Protein AF-H3GHN2-F1 (afdb_monomer_lite)

Sequence (214 aa):
MPTLGSGAAERALLAGGFLLLSSTVALFCLERKRLRQRAWRQRLTYKKLSKSSDLGASFGLDIGGTLAKIVYFERHEAGNDKRKRPRSASLDVAAGEMTQFLRENESFGLTGVQDVRLRIHSKTLNGMFHFVQFESNKTREAIEFITSNGINQSLRILPCTGGGAHKYGPAFNEIAGIELEKYDEIECTILGLHLLLTTLSDEVYTFEFVAKQD

Radius of gyration: 26.1 Å; chains: 1; bounding box: 85×64×70 Å

Organism: Phytophthora ramorum (NCBI:txid164328)

pLDDT: mean 85.56, std 13.28, range [44.09, 98.5]

InterPro domains:
  IPR004567 Type II pantothenate kinase [PF03630] (59-208)
  IPR004567 Type II pantothenate kinase [PTHR12280] (57-207)
  IPR043129 ATPase, nucleotide binding domain [SSF53067] (59-203)

Secondary structure (DSSP, 8-state):
----SHHHHHHHHHHHHHHHHHHHHHHHHHHHHHHHHHHHHHHHHHS---GGG--GGGEEEEE-SSEEEEEEEEEPP-TT-TTSPPPPHHHHHHHHHHHHHHHH-SEETTTEEE-GGG-EEETTTTEEEEEEEEEGGGHHHHHHHHHHTTGGGS-SEEEEESHHHHHHHHHHHHHH--EEEE--HHHHHHHHHHHHHHH-TTSS----------

Structure (mmCIF, N/CA/C/O backbone):
data_AF-H3GHN2-F1
#
_entry.id   AF-H3GHN2-F1
#
loop_
_atom_site.group_PDB
_atom_site.id
_atom_site.type_symbol
_atom_site.label_atom_id
_atom_site.label_alt_id
_atom_site.label_comp_id
_atom_site.label_asym_id
_atom_site.label_entity_id
_atom_site.label_seq_id
_atom_site.pdbx_PDB_ins_code
_atom_site.Cartn_x
_atom_site.Cartn_y
_atom_site.Cartn_z
_atom_site.occupancy
_atom_site.B_iso_or_equiv
_atom_site.auth_seq_id
_atom_site.auth_comp_id
_atom_site.auth_asym_id
_atom_site.auth_atom_id
_atom_site.pdbx_PDB_model_num
ATOM 1 N N . MET A 1 1 ? -66.946 38.430 -0.474 1.00 44.09 1 MET A N 1
ATOM 2 C CA . MET A 1 1 ? -65.516 38.737 -0.248 1.00 44.09 1 MET A CA 1
ATOM 3 C C . MET A 1 1 ? -64.962 37.674 0.693 1.00 44.09 1 MET A C 1
ATOM 5 O O . MET A 1 1 ? -65.409 37.645 1.833 1.00 44.09 1 MET A O 1
ATOM 9 N N . PRO A 1 2 ? -64.136 36.725 0.219 1.00 45.94 2 PRO A N 1
ATOM 10 C CA . PRO A 1 2 ? -63.698 35.593 1.028 1.00 45.94 2 PRO A CA 1
ATOM 11 C C . PRO A 1 2 ? -62.587 36.007 2.004 1.00 45.94 2 PRO A C 1
ATOM 13 O O . PRO A 1 2 ? -61.719 36.816 1.682 1.00 45.94 2 PRO A O 1
ATOM 16 N N . THR A 1 3 ? -62.630 35.441 3.207 1.00 55.09 3 THR A N 1
ATOM 17 C CA . THR A 1 3 ? -61.690 35.650 4.311 1.00 55.09 3 THR A CA 1
ATOM 18 C C . THR A 1 3 ? -60.372 34.904 4.058 1.00 55.09 3 THR A C 1
ATOM 20 O O . THR A 1 3 ? -60.164 33.777 4.506 1.00 55.09 3 THR A O 1
ATOM 23 N N . LEU A 1 4 ? -59.444 35.538 3.334 1.00 52.78 4 LEU A N 1
ATOM 24 C CA . LEU A 1 4 ? -58.040 35.115 3.277 1.00 52.78 4 LEU A CA 1
ATOM 25 C C . LEU A 1 4 ? -57.358 35.465 4.613 1.00 52.78 4 LEU A C 1
ATOM 27 O O . LEU A 1 4 ? -57.002 36.617 4.831 1.00 52.78 4 LEU A O 1
ATOM 31 N N . GLY A 1 5 ? -57.162 34.508 5.523 1.00 58.84 5 GLY A N 1
ATOM 32 C CA . GLY A 1 5 ? -56.318 34.774 6.699 1.00 58.84 5 GLY A CA 1
ATOM 33 C C . GLY A 1 5 ? -56.174 33.633 7.701 1.00 58.84 5 GLY A C 1
ATOM 34 O O . GLY A 1 5 ? -55.063 33.329 8.123 1.00 58.84 5 GLY A O 1
ATOM 35 N N . SER A 1 6 ? -57.265 32.944 8.044 1.00 59.34 6 SER A N 1
ATOM 36 C CA . SER A 1 6 ? -57.247 31.939 9.125 1.00 59.34 6 SER A CA 1
ATOM 37 C C . SER A 1 6 ? -56.547 30.631 8.718 1.00 59.34 6 SER A C 1
ATOM 39 O O . SER A 1 6 ? -55.663 30.160 9.430 1.00 59.34 6 SER A O 1
ATOM 41 N N . GLY A 1 7 ? -56.845 30.089 7.532 1.00 64.19 7 GLY A N 1
ATOM 42 C CA . GLY A 1 7 ? -56.255 28.820 7.083 1.00 64.19 7 GLY A CA 1
ATOM 43 C C . GLY A 1 7 ? -54.765 28.896 6.721 1.00 64.19 7 GLY A C 1
ATOM 44 O O . GLY A 1 7 ? -54.083 27.876 6.705 1.00 64.19 7 GLY A O 1
ATOM 45 N N . ALA A 1 8 ? -54.236 30.091 6.437 1.00 67.94 8 ALA A N 1
ATOM 46 C CA . ALA A 1 8 ? -52.817 30.279 6.131 1.00 67.94 8 ALA A CA 1
ATOM 47 C C . ALA A 1 8 ? -51.953 30.253 7.402 1.00 67.94 8 ALA A C 1
ATOM 49 O O . ALA A 1 8 ? -50.903 29.612 7.414 1.00 67.94 8 ALA A O 1
ATOM 50 N N . ALA A 1 9 ? -52.420 30.890 8.481 1.00 71.94 9 ALA A N 1
ATOM 51 C CA . ALA A 1 9 ? -51.729 30.911 9.769 1.00 71.94 9 ALA A CA 1
ATOM 52 C C . ALA A 1 9 ? -51.693 29.521 10.427 1.00 71.94 9 ALA A C 1
ATOM 54 O O . ALA A 1 9 ? -50.652 29.100 10.923 1.00 71.94 9 ALA A O 1
ATOM 55 N N . GLU A 1 10 ? -52.797 28.773 10.365 1.00 76.38 10 GLU A N 1
ATOM 56 C CA . GLU A 1 10 ? -52.880 27.412 10.908 1.00 76.38 10 GLU A CA 1
ATOM 57 C C . GLU A 1 10 ? -51.978 26.428 10.142 1.00 76.38 10 GLU A C 1
ATOM 59 O O . GLU A 1 10 ? -51.228 25.659 10.744 1.00 76.38 10 GLU A O 1
ATOM 64 N N . ARG A 1 11 ? -51.951 26.521 8.804 1.00 75.88 11 ARG A N 1
ATOM 65 C CA . ARG A 1 11 ? -51.016 25.752 7.965 1.00 75.88 11 ARG A CA 1
ATOM 66 C C . ARG A 1 11 ? -49.556 26.108 8.241 1.00 75.88 11 ARG A C 1
ATOM 68 O O . ARG A 1 11 ? -48.719 25.210 8.260 1.00 75.88 11 ARG A O 1
ATOM 75 N N . ALA A 1 12 ? -49.250 27.384 8.477 1.00 75.62 12 ALA A N 1
ATOM 76 C CA . ALA A 1 12 ? -47.904 27.823 8.837 1.00 75.62 12 ALA A CA 1
ATOM 77 C C . ALA A 1 12 ? -47.474 27.290 10.215 1.00 75.62 12 ALA A C 1
ATOM 79 O O . ALA A 1 12 ? -46.334 26.853 10.366 1.00 75.62 12 ALA A O 1
ATOM 80 N N . LEU A 1 13 ? -48.386 27.252 11.194 1.00 79.44 13 LEU A N 1
ATOM 81 C CA . LEU A 1 13 ? -48.120 26.692 12.521 1.00 79.44 13 LEU A CA 1
ATOM 82 C C . LEU A 1 13 ? -47.854 25.181 12.459 1.00 79.44 13 LEU A C 1
ATOM 84 O O . LEU A 1 13 ? -46.887 24.696 13.045 1.00 79.44 13 LEU A O 1
ATOM 88 N N . LEU A 1 14 ? -48.680 24.447 11.706 1.00 77.12 14 LEU A N 1
ATOM 89 C CA . LEU A 1 14 ? -48.517 23.007 11.497 1.00 77.12 14 LEU A CA 1
ATOM 90 C C . LEU A 1 14 ? -47.216 22.687 10.751 1.00 77.12 14 LEU A C 1
ATOM 92 O O . LEU A 1 14 ? -46.473 21.796 11.165 1.00 77.12 14 LEU A O 1
ATOM 96 N N . ALA A 1 15 ? -46.897 23.441 9.694 1.00 73.62 15 ALA A N 1
ATOM 97 C CA . ALA A 1 15 ? -45.645 23.287 8.957 1.00 73.62 15 ALA A CA 1
ATOM 98 C C . ALA A 1 15 ? -44.422 23.607 9.834 1.00 73.62 15 ALA A C 1
ATOM 100 O O . ALA A 1 15 ? -43.448 22.853 9.829 1.00 73.62 15 ALA A O 1
ATOM 101 N N . GLY A 1 16 ? -44.483 24.674 10.637 1.00 72.19 16 GLY A N 1
ATOM 102 C CA . GLY A 1 16 ? -43.429 25.039 11.586 1.00 72.19 16 GLY A CA 1
ATOM 103 C C . GLY A 1 16 ? -43.199 23.968 12.655 1.00 72.19 16 GLY A C 1
ATOM 104 O O . GLY A 1 16 ? -42.056 23.588 12.912 1.00 72.19 16 GLY A O 1
ATOM 105 N N . GLY A 1 17 ? -44.276 23.411 13.218 1.00 76.75 17 GLY A N 1
ATOM 106 C CA . GLY A 1 17 ? -44.203 22.292 14.162 1.00 76.75 17 GLY A CA 1
ATOM 107 C C . GLY A 1 17 ? -43.566 21.040 13.551 1.00 76.75 17 GLY A C 1
ATOM 108 O O . GLY A 1 17 ? -42.703 20.415 14.170 1.00 76.75 17 GLY A O 1
ATOM 109 N N . PHE A 1 18 ? -43.920 20.709 12.307 1.00 82.12 18 PHE A N 1
ATOM 110 C CA . PHE A 1 18 ? -43.354 19.562 11.595 1.00 82.12 18 PHE A CA 1
ATOM 111 C C . PHE A 1 18 ? -41.862 19.745 11.283 1.00 82.12 18 PHE A C 1
ATOM 113 O O . PHE A 1 18 ? -41.075 18.813 11.444 1.00 82.12 18 PHE A O 1
ATOM 120 N N . LEU A 1 19 ? -41.442 20.956 10.899 1.00 83.00 19 LEU A N 1
ATOM 121 C CA . LEU A 1 19 ? -40.034 21.280 10.646 1.00 83.00 19 LEU A CA 1
ATOM 122 C C . LEU A 1 19 ? -39.185 21.199 11.921 1.00 83.00 19 LEU A C 1
ATOM 124 O O . LEU A 1 19 ? -38.068 20.683 11.871 1.00 83.00 19 LEU A O 1
ATOM 128 N N . LEU A 1 20 ? -39.706 21.647 13.067 1.00 82.69 20 LEU A N 1
ATOM 129 C CA . LEU A 1 20 ? -39.017 21.547 14.360 1.00 82.69 20 LEU A CA 1
ATOM 130 C C . LEU A 1 20 ? -38.855 20.089 14.813 1.00 82.69 20 LEU A C 1
ATOM 132 O O . LEU A 1 20 ? -37.761 19.682 15.215 1.00 82.69 20 LEU A O 1
ATOM 136 N N . LEU A 1 21 ? -39.910 19.278 14.691 1.00 83.50 21 LEU A N 1
ATOM 137 C CA . LEU A 1 21 ? -39.864 17.840 14.984 1.00 83.50 21 LEU A CA 1
ATOM 138 C C . LEU A 1 21 ? -38.917 17.094 14.032 1.00 83.50 21 LEU A C 1
ATOM 140 O O . LEU A 1 21 ? -38.076 16.314 14.470 1.00 83.50 21 LEU A O 1
ATOM 144 N N . SER A 1 22 ? -38.980 17.380 12.732 1.00 88.69 22 SER A N 1
ATOM 145 C CA . SER A 1 22 ? -38.074 16.784 11.743 1.00 88.69 22 SER A CA 1
ATOM 146 C C . SER A 1 22 ? -36.614 17.157 12.016 1.00 88.69 22 SER A C 1
ATOM 148 O O . SER A 1 22 ? -35.728 16.306 11.944 1.00 88.69 22 SER A O 1
ATOM 150 N N . SER A 1 23 ? -36.350 18.419 12.363 1.00 86.69 23 SER A N 1
ATOM 151 C CA . SER A 1 23 ? -34.994 18.906 12.643 1.00 86.69 23 SER A CA 1
ATOM 152 C C . SER A 1 23 ? -34.416 18.284 13.911 1.00 86.69 23 SER A C 1
ATOM 154 O O . SER A 1 23 ? -33.257 17.879 13.914 1.00 86.69 23 SER A O 1
ATOM 156 N N . THR A 1 24 ? -35.215 18.147 14.972 1.00 89.50 24 THR A N 1
ATOM 157 C CA . THR A 1 24 ? -34.793 17.487 16.220 1.00 89.50 24 THR A CA 1
ATOM 158 C C . THR A 1 24 ? -34.537 15.995 16.022 1.00 89.50 24 THR A C 1
ATOM 160 O O . THR A 1 24 ? -33.516 15.491 16.490 1.00 89.50 24 THR A O 1
ATOM 163 N N . VAL A 1 25 ? -35.381 15.294 15.258 1.00 88.44 25 VAL A N 1
ATOM 164 C CA . VAL A 1 25 ? -35.142 13.890 14.881 1.00 88.44 25 VAL A CA 1
ATOM 165 C C . VAL A 1 25 ? -33.871 13.751 14.039 1.00 88.44 25 VAL A C 1
ATOM 167 O O . VAL A 1 25 ? -33.060 12.863 14.304 1.00 88.44 25 VAL A O 1
ATOM 170 N N . ALA A 1 26 ? -33.641 14.638 13.067 1.00 88.56 26 ALA A N 1
ATOM 171 C CA . ALA A 1 26 ? -32.413 14.646 12.275 1.00 88.56 26 ALA A CA 1
ATOM 172 C C . ALA A 1 26 ? -31.171 14.893 13.148 1.00 88.56 26 ALA A C 1
ATOM 174 O O . ALA A 1 26 ? -30.179 14.171 13.018 1.00 88.56 26 ALA A O 1
ATOM 175 N N . LEU A 1 27 ? -31.237 15.851 14.082 1.00 90.94 27 LEU A N 1
ATOM 176 C CA . LEU A 1 27 ? -30.160 16.132 15.033 1.00 90.94 27 LEU A CA 1
ATOM 177 C C . LEU A 1 27 ? -29.862 14.911 15.910 1.00 90.94 27 LEU A C 1
ATOM 179 O O . LEU A 1 27 ? -28.705 14.515 16.035 1.00 90.94 27 LEU A O 1
ATOM 183 N N . PHE A 1 28 ? -30.901 14.267 16.446 1.00 89.44 28 PHE A N 1
ATOM 184 C CA . PHE A 1 28 ? -30.774 13.064 17.264 1.00 89.44 28 PHE A CA 1
ATOM 185 C C . PHE A 1 28 ? -30.186 11.889 16.472 1.00 89.44 28 PHE A C 1
ATOM 187 O O . PHE A 1 28 ? -29.308 11.180 16.961 1.00 89.44 28 PHE A O 1
ATOM 194 N N . CYS A 1 29 ? -30.602 11.693 15.218 1.00 87.62 29 CYS A N 1
ATOM 195 C CA . CYS A 1 29 ? -30.022 10.687 14.327 1.00 87.62 29 CYS A CA 1
ATOM 196 C C . CYS A 1 29 ? -28.535 10.957 14.045 1.00 87.62 29 CYS A C 1
ATOM 198 O O . CYS A 1 29 ? -27.720 10.029 14.092 1.00 87.62 29 CYS A O 1
ATOM 200 N N . LEU A 1 30 ? -28.163 12.218 13.802 1.00 86.88 30 LEU A N 1
ATOM 201 C CA . LEU A 1 30 ? -26.769 12.630 13.622 1.00 86.88 30 LEU A CA 1
ATOM 202 C C . LEU A 1 30 ? -25.949 12.410 14.896 1.00 86.88 30 LEU A C 1
ATOM 204 O O . LEU A 1 30 ? -24.843 11.871 14.834 1.00 86.88 30 LEU A O 1
ATOM 208 N N . GLU A 1 31 ? -26.489 12.771 16.055 1.00 86.44 31 GLU A N 1
ATOM 209 C CA . GLU A 1 31 ? -25.832 12.597 17.347 1.00 86.44 31 GLU A CA 1
ATOM 210 C C . GLU A 1 31 ? -25.662 11.117 17.698 1.00 86.44 31 GLU A C 1
ATOM 212 O O . GLU A 1 31 ? -24.575 10.685 18.084 1.00 86.44 31 GLU A O 1
ATOM 217 N N . ARG A 1 32 ? -26.676 10.288 17.438 1.00 84.88 32 ARG A N 1
ATOM 218 C CA . ARG A 1 32 ?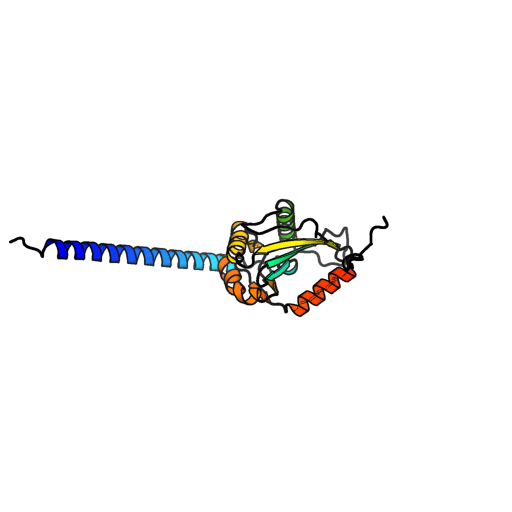 -26.604 8.833 17.610 1.00 84.88 32 ARG A CA 1
ATOM 219 C C . ARG A 1 32 ? -25.583 8.196 16.667 1.00 84.88 32 ARG A C 1
ATOM 221 O O . ARG A 1 32 ? -24.860 7.289 17.084 1.00 84.88 32 ARG A O 1
ATOM 228 N N . LYS A 1 33 ? -25.475 8.675 15.421 1.00 76.38 33 LYS A N 1
ATOM 229 C CA . LYS A 1 33 ? -24.423 8.257 14.477 1.00 76.38 33 LYS A CA 1
ATOM 230 C C . LYS A 1 33 ? -23.035 8.630 15.009 1.00 76.38 33 LYS A C 1
ATOM 232 O O . LYS A 1 33 ? -22.157 7.769 15.031 1.00 76.38 33 LYS A O 1
ATOM 237 N N . ARG A 1 34 ? -22.859 9.852 15.530 1.00 77.25 34 ARG A N 1
ATOM 238 C CA . ARG A 1 34 ? -21.607 10.307 16.167 1.00 77.25 34 ARG A CA 1
ATOM 239 C C . ARG A 1 34 ? -21.251 9.485 17.409 1.00 77.25 34 ARG A C 1
ATOM 241 O O . ARG A 1 34 ? -20.102 9.085 17.559 1.00 77.25 34 ARG A O 1
ATOM 248 N N . LEU A 1 35 ? -22.212 9.191 18.285 1.00 76.56 35 LEU A N 1
ATOM 249 C CA . LEU A 1 35 ? -21.999 8.374 19.485 1.00 76.56 35 LEU A CA 1
ATOM 250 C C . LEU A 1 35 ? -21.621 6.934 19.136 1.00 76.56 35 LEU A C 1
ATOM 252 O O . LEU A 1 35 ? -20.678 6.397 19.711 1.00 76.56 35 LEU A O 1
ATOM 256 N N . ARG A 1 36 ? -22.295 6.319 18.154 1.00 74.19 36 ARG A N 1
ATOM 257 C CA . ARG A 1 36 ? -21.922 4.989 17.648 1.00 74.19 36 ARG A CA 1
ATOM 258 C C . ARG A 1 36 ? -20.515 4.986 17.063 1.00 74.19 36 ARG A C 1
ATOM 260 O O . ARG A 1 36 ? -19.749 4.082 17.376 1.00 74.19 36 ARG A O 1
ATOM 267 N N . GLN A 1 37 ? -20.155 6.008 16.287 1.00 68.31 37 GLN A N 1
ATOM 268 C CA . GLN A 1 37 ? -18.792 6.176 15.781 1.00 68.31 37 GLN A CA 1
ATOM 269 C C . GLN A 1 37 ? -17.777 6.321 16.921 1.00 68.31 37 GLN A C 1
ATOM 271 O O . GLN A 1 37 ? -16.746 5.661 16.887 1.00 68.31 37 GLN A O 1
ATOM 276 N N . ARG A 1 38 ? -18.067 7.110 17.965 1.00 67.75 38 ARG A N 1
ATOM 277 C CA . ARG A 1 38 ? -17.199 7.242 19.150 1.00 67.75 38 ARG A CA 1
ATOM 278 C C . ARG A 1 38 ? -17.036 5.923 19.908 1.00 67.75 38 ARG A C 1
ATOM 280 O O . ARG A 1 38 ? -15.911 5.550 20.215 1.00 67.75 38 ARG A O 1
ATOM 287 N N . ALA A 1 39 ? -18.123 5.200 20.170 1.00 70.62 39 ALA A N 1
ATOM 288 C CA . ALA A 1 39 ? -18.080 3.905 20.853 1.00 70.62 39 ALA A CA 1
ATOM 289 C C . ALA A 1 39 ? -17.344 2.840 20.022 1.00 70.62 39 ALA A C 1
ATOM 291 O O . ALA A 1 39 ? -16.587 2.031 20.555 1.00 70.62 39 ALA A O 1
ATOM 292 N N . TRP A 1 40 ? -17.531 2.854 18.701 1.00 66.94 40 TRP A N 1
ATOM 293 C CA . TRP A 1 40 ? -16.799 1.995 17.777 1.00 66.94 40 TRP A CA 1
ATOM 294 C C . TRP A 1 40 ? -15.303 2.342 17.738 1.00 66.94 40 TRP A C 1
ATOM 296 O O . TRP A 1 40 ? -14.480 1.437 17.870 1.00 66.94 40 TRP A O 1
ATOM 306 N N . ARG A 1 41 ? -14.942 3.635 17.692 1.00 60.94 41 ARG A N 1
ATOM 307 C CA . ARG A 1 41 ? -13.550 4.100 17.836 1.00 60.94 41 ARG A CA 1
ATOM 308 C C . ARG A 1 41 ? -12.951 3.611 19.149 1.00 60.94 41 ARG A C 1
ATOM 310 O O . ARG A 1 41 ? -11.898 2.993 19.127 1.00 60.94 41 ARG A O 1
ATOM 317 N N . GLN A 1 42 ? -13.657 3.776 20.268 1.00 55.88 42 GLN A N 1
ATOM 318 C CA . GLN A 1 42 ? -13.204 3.275 21.567 1.00 55.88 42 GLN A CA 1
ATOM 319 C C . GLN A 1 42 ? -12.971 1.761 21.557 1.00 55.88 42 GLN A C 1
ATOM 321 O O . GLN A 1 42 ? -11.970 1.326 22.109 1.00 55.88 42 GLN A O 1
ATOM 326 N N . ARG A 1 43 ? -13.815 0.958 20.893 1.00 62.53 43 ARG A N 1
ATOM 327 C CA . ARG A 1 43 ? -13.604 -0.497 20.744 1.00 62.53 43 ARG A CA 1
ATOM 328 C C . ARG A 1 43 ? -12.383 -0.839 19.889 1.00 62.53 43 ARG A C 1
ATOM 330 O O . ARG A 1 43 ? -11.646 -1.757 20.243 1.00 62.53 43 ARG A O 1
ATOM 337 N N . LEU A 1 44 ? -12.149 -0.101 18.804 1.00 59.38 44 LEU A N 1
ATOM 338 C CA . LEU A 1 44 ? -10.931 -0.236 18.002 1.00 59.38 44 LEU A CA 1
ATOM 339 C C . LEU A 1 44 ? -9.679 0.125 18.796 1.00 59.38 44 LEU A C 1
ATOM 341 O O . LEU A 1 44 ? -8.677 -0.573 18.671 1.00 59.38 44 LEU A O 1
ATOM 345 N N . THR A 1 45 ? -9.738 1.177 19.615 1.00 51.16 45 THR A N 1
ATOM 346 C CA . THR A 1 45 ? -8.637 1.586 20.495 1.00 51.16 45 THR A CA 1
ATOM 347 C C . THR A 1 45 ? -8.429 0.590 21.645 1.00 51.16 45 THR A C 1
ATOM 349 O O . THR A 1 45 ? -7.291 0.355 22.041 1.00 51.16 45 THR A O 1
ATOM 352 N N . TYR A 1 46 ? -9.501 -0.031 22.163 1.00 45.66 46 TYR A N 1
ATOM 353 C CA . TYR A 1 46 ? -9.435 -0.995 23.273 1.00 45.66 46 TYR A CA 1
ATOM 354 C C . TYR A 1 46 ? -8.896 -2.365 22.857 1.00 45.66 46 TYR A C 1
ATOM 356 O O . TYR A 1 46 ? -8.194 -3.008 23.636 1.00 45.66 46 TYR A O 1
ATOM 364 N N . LYS A 1 47 ? -9.156 -2.810 21.620 1.00 52.69 47 LYS A N 1
ATOM 365 C CA . LYS A 1 47 ? -8.432 -3.938 21.023 1.00 52.69 47 LYS A CA 1
ATOM 366 C C . LYS A 1 47 ? -7.039 -3.467 20.604 1.00 52.69 47 LYS A C 1
ATOM 368 O O . LYS A 1 47 ? -6.762 -3.360 19.412 1.00 52.69 47 LYS A O 1
ATOM 373 N N . LYS A 1 48 ? -6.167 -3.142 21.564 1.00 53.78 48 LYS A N 1
ATOM 374 C CA . LYS A 1 48 ? -4.741 -2.918 21.289 1.00 53.78 48 LYS A CA 1
ATOM 375 C C . LYS A 1 48 ? -4.208 -4.190 20.632 1.00 53.78 48 LYS A C 1
ATOM 377 O O . LYS A 1 48 ? -3.944 -5.176 21.315 1.00 53.78 48 LYS A O 1
ATOM 382 N N . LEU A 1 49 ? -4.108 -4.180 19.303 1.00 64.00 49 LEU A N 1
ATOM 383 C CA . LEU A 1 49 ? -3.360 -5.198 18.587 1.00 64.00 49 LEU A CA 1
ATOM 384 C C . LEU A 1 49 ? -1.946 -5.106 19.157 1.00 64.00 49 LEU A C 1
ATOM 386 O O . LEU A 1 49 ? -1.386 -4.007 19.241 1.00 64.00 49 LEU A O 1
ATOM 390 N N . SER A 1 50 ? -1.413 -6.220 19.654 1.00 66.50 50 SER A N 1
ATOM 391 C CA . SER A 1 50 ? -0.029 -6.221 20.111 1.00 66.50 50 SER A CA 1
ATOM 392 C C . SER A 1 50 ? 0.845 -5.749 18.953 1.00 66.50 50 SER A C 1
ATOM 394 O O . SER A 1 50 ? 0.614 -6.158 17.817 1.00 66.50 50 SER A O 1
ATOM 396 N N . LYS A 1 51 ? 1.881 -4.945 19.224 1.00 64.94 51 LYS A N 1
ATOM 397 C CA . LYS A 1 51 ? 2.887 -4.606 18.200 1.00 64.94 51 LYS A CA 1
ATOM 398 C C . LYS A 1 51 ? 3.471 -5.862 17.540 1.00 64.94 51 LYS A C 1
ATOM 400 O O . LYS A 1 51 ? 3.896 -5.813 16.398 1.00 64.94 51 LYS A O 1
ATOM 405 N N . SER A 1 52 ? 3.465 -6.996 18.246 1.00 67.62 52 SER A N 1
ATOM 406 C CA . SER A 1 52 ? 3.910 -8.291 17.721 1.00 67.62 52 SER A CA 1
ATOM 407 C C . SER A 1 52 ? 2.927 -8.967 16.758 1.00 67.62 52 SER A C 1
ATOM 409 O O . SER A 1 52 ? 3.257 -10.033 16.244 1.00 67.62 52 SER A O 1
ATOM 411 N N . SER A 1 53 ? 1.730 -8.411 16.563 1.00 72.88 53 SER A N 1
ATOM 412 C CA . SER A 1 53 ? 0.636 -8.971 15.755 1.00 72.88 53 SER A CA 1
ATOM 413 C C . SER A 1 53 ? 0.187 -8.040 14.626 1.00 72.88 53 SER A C 1
ATOM 415 O O . SER A 1 53 ? -0.779 -8.357 13.945 1.00 72.88 53 SER A O 1
ATOM 417 N N . ASP A 1 54 ? 0.880 -6.916 14.424 1.00 87.56 54 ASP A N 1
ATOM 418 C CA . ASP A 1 54 ? 0.631 -5.993 13.318 1.00 87.56 54 ASP A CA 1
ATOM 419 C C . ASP A 1 54 ? 1.327 -6.476 12.038 1.00 87.56 54 ASP A C 1
ATOM 421 O O . ASP A 1 54 ? 2.546 -6.665 12.014 1.00 87.56 54 ASP A O 1
ATOM 425 N N . LEU A 1 55 ? 0.553 -6.669 10.970 1.00 90.94 55 LEU A N 1
ATOM 426 C CA . LEU A 1 55 ? 1.063 -7.027 9.647 1.00 90.94 55 LEU A CA 1
ATOM 427 C C . LEU A 1 55 ? 1.629 -5.838 8.876 1.00 90.94 55 LEU A C 1
ATOM 429 O O . LEU A 1 55 ? 2.212 -6.058 7.817 1.00 90.94 55 LEU A O 1
ATOM 433 N N . GLY A 1 56 ? 1.498 -4.614 9.393 1.00 92.31 56 GLY A N 1
ATOM 434 C CA . GLY A 1 56 ? 1.916 -3.373 8.747 1.00 92.31 56 GLY A CA 1
ATOM 435 C C . GLY A 1 56 ? 3.267 -3.424 8.041 1.00 92.31 56 GLY A C 1
ATOM 436 O O . GLY A 1 56 ? 3.380 -3.049 6.880 1.00 92.31 56 GLY A O 1
ATOM 437 N N . ALA A 1 57 ? 4.276 -3.996 8.700 1.00 90.88 57 ALA A N 1
ATOM 438 C CA . ALA A 1 57 ? 5.635 -4.114 8.166 1.00 90.88 57 ALA A CA 1
ATOM 439 C C . ALA A 1 57 ? 5.778 -5.055 6.950 1.00 90.88 57 ALA A C 1
ATOM 441 O O . ALA A 1 57 ? 6.835 -5.097 6.329 1.00 90.88 57 ALA A O 1
ATOM 442 N N . SER A 1 58 ? 4.749 -5.845 6.628 1.00 93.69 58 SER A N 1
ATOM 443 C CA . SER A 1 58 ? 4.703 -6.691 5.424 1.00 93.69 58 SER A CA 1
ATOM 444 C C . SER A 1 58 ? 4.034 -5.986 4.240 1.00 93.69 58 SER A C 1
ATOM 446 O O . SER A 1 58 ? 3.940 -6.578 3.167 1.00 93.69 58 SER A O 1
ATOM 448 N N . PHE A 1 59 ? 3.555 -4.753 4.430 1.00 96.56 59 PHE A N 1
ATOM 449 C CA . PHE A 1 59 ? 2.888 -3.955 3.412 1.00 96.56 59 PHE A CA 1
ATOM 450 C C . PHE A 1 59 ? 3.680 -2.695 3.064 1.00 96.56 59 PHE A C 1
ATOM 452 O O . PHE A 1 59 ? 4.359 -2.110 3.905 1.00 96.56 59 PHE A O 1
ATOM 459 N N . GLY A 1 60 ? 3.515 -2.242 1.825 1.00 97.44 60 GLY A N 1
ATOM 460 C CA . GLY A 1 60 ? 3.837 -0.887 1.396 1.00 97.44 60 GLY A CA 1
ATOM 461 C C . GLY A 1 60 ? 2.688 -0.326 0.568 1.00 97.44 60 GLY A C 1
ATOM 462 O O . GLY A 1 60 ? 2.136 -1.032 -0.274 1.00 97.44 60 GLY A O 1
ATOM 463 N N . LEU A 1 61 ? 2.313 0.924 0.819 1.00 98.31 61 LEU A N 1
ATOM 464 C CA . LEU A 1 61 ? 1.270 1.637 0.088 1.00 98.31 61 LEU A CA 1
ATOM 465 C C . LEU A 1 61 ? 1.868 2.873 -0.593 1.00 98.31 61 LEU A C 1
ATOM 467 O O . LEU A 1 61 ? 2.522 3.681 0.049 1.00 98.31 61 LEU A O 1
ATOM 471 N N . ASP A 1 62 ? 1.629 3.057 -1.881 1.00 98.50 62 ASP A N 1
ATOM 472 C CA . ASP A 1 62 ? 1.879 4.317 -2.586 1.00 98.50 62 ASP A CA 1
ATOM 473 C C . ASP A 1 62 ? 0.534 4.888 -3.022 1.00 98.50 62 ASP A C 1
ATOM 475 O O . ASP A 1 62 ? -0.186 4.231 -3.770 1.00 98.50 62 ASP A O 1
ATOM 479 N N . ILE A 1 63 ? 0.181 6.094 -2.574 1.00 98.31 63 ILE A N 1
ATOM 480 C CA . ILE A 1 63 ? -1.013 6.790 -3.059 1.00 98.31 63 ILE A CA 1
ATOM 481 C C . ILE A 1 63 ? -0.589 7.997 -3.897 1.00 98.31 63 ILE A C 1
ATOM 483 O O . ILE A 1 63 ? -0.460 9.119 -3.394 1.00 98.31 63 ILE A O 1
ATOM 487 N N . GLY A 1 64 ? -0.452 7.766 -5.201 1.00 97.06 64 GLY A N 1
ATOM 488 C CA . GLY A 1 64 ? -0.189 8.811 -6.186 1.00 97.06 64 GLY A CA 1
ATOM 489 C C . GLY A 1 64 ? -1.436 9.630 -6.542 1.00 97.06 64 GLY A C 1
ATOM 490 O O . GLY A 1 64 ? -2.526 9.443 -5.993 1.00 97.06 64 GLY A O 1
ATOM 491 N N . GLY A 1 65 ? -1.295 10.535 -7.515 1.00 97.19 65 GLY A N 1
ATOM 492 C CA . GLY A 1 65 ? -2.396 11.396 -7.972 1.00 97.19 65 GLY A CA 1
ATOM 493 C C . GLY A 1 65 ? -3.566 10.632 -8.605 1.00 97.19 65 GLY A C 1
ATOM 494 O O . GLY A 1 65 ? -4.723 10.947 -8.328 1.00 97.19 65 GLY A O 1
ATOM 495 N N . THR A 1 66 ? -3.261 9.606 -9.403 1.00 97.19 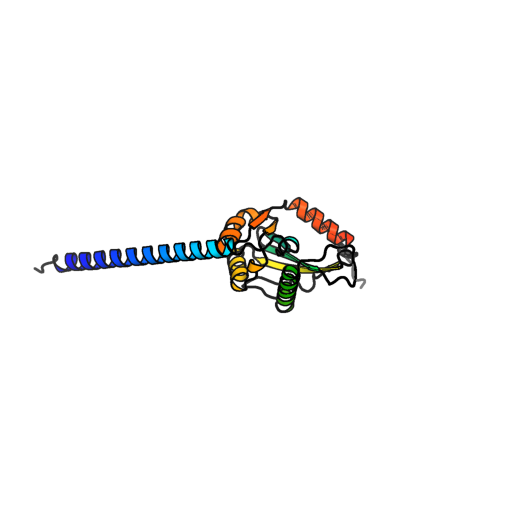66 THR A N 1
ATOM 496 C CA . THR A 1 66 ? -4.260 8.840 -10.174 1.00 97.19 66 THR A CA 1
ATOM 497 C C . THR A 1 66 ? -4.427 7.413 -9.672 1.00 97.19 66 THR A C 1
ATOM 499 O O . THR A 1 66 ? -5.551 6.932 -9.564 1.00 97.19 66 THR A O 1
ATOM 502 N N . LEU A 1 67 ? -3.318 6.742 -9.362 1.00 97.75 67 LEU A N 1
ATOM 503 C CA . LEU A 1 67 ? -3.299 5.342 -8.953 1.00 97.75 67 LEU A CA 1
ATOM 504 C C . LEU A 1 67 ? -2.635 5.185 -7.595 1.00 97.75 67 LEU A C 1
ATOM 506 O O . LEU A 1 67 ? -1.555 5.741 -7.353 1.00 97.75 67 LEU A O 1
ATOM 510 N N . ALA A 1 68 ? -3.261 4.354 -6.775 1.00 98.19 68 ALA A N 1
ATOM 511 C CA . ALA A 1 68 ? -2.696 3.823 -5.560 1.00 98.19 68 ALA A CA 1
ATOM 512 C C . ALA A 1 68 ? -2.221 2.385 -5.798 1.00 98.19 68 ALA A C 1
ATOM 514 O O . ALA A 1 68 ? -2.876 1.626 -6.514 1.00 98.19 68 ALA A O 1
ATOM 515 N N . LYS A 1 69 ? -1.088 2.016 -5.203 1.00 98.12 69 LYS A N 1
ATOM 516 C CA . LYS A 1 69 ? -0.488 0.684 -5.300 1.00 98.12 69 LYS A CA 1
ATOM 517 C C . LYS A 1 69 ? -0.225 0.152 -3.906 1.00 98.12 69 LYS A C 1
ATOM 519 O O . LYS A 1 69 ? 0.216 0.883 -3.026 1.00 98.12 69 LYS A O 1
ATOM 524 N N . ILE A 1 70 ? -0.490 -1.127 -3.722 1.00 97.31 70 ILE A N 1
ATOM 525 C CA . ILE A 1 70 ? -0.215 -1.883 -2.515 1.00 97.31 70 ILE A CA 1
ATOM 526 C C . ILE A 1 70 ? 0.741 -3.002 -2.905 1.00 97.31 70 ILE A C 1
ATOM 528 O O . ILE A 1 70 ? 0.474 -3.774 -3.826 1.00 97.31 70 ILE A O 1
ATOM 532 N N . VAL A 1 71 ? 1.832 -3.105 -2.163 1.00 97.25 71 VAL A N 1
ATOM 533 C CA . VAL A 1 71 ? 2.724 -4.258 -2.179 1.00 97.25 71 VAL A CA 1
ATOM 534 C C . VAL A 1 71 ? 2.501 -5.030 -0.889 1.00 97.25 71 VAL A C 1
ATOM 536 O O . VAL A 1 71 ? 2.527 -4.444 0.191 1.00 97.25 71 VAL A O 1
ATOM 539 N N . TYR A 1 72 ? 2.295 -6.340 -0.994 1.00 96.44 72 TYR A N 1
ATOM 540 C CA . TYR A 1 72 ? 2.260 -7.252 0.147 1.00 96.44 72 TYR A CA 1
ATOM 541 C C . TYR A 1 72 ? 3.350 -8.308 0.006 1.00 96.44 72 TYR A C 1
ATOM 543 O O . TYR A 1 72 ? 3.437 -8.982 -1.019 1.00 96.44 72 TYR A O 1
ATOM 551 N N . PHE A 1 73 ? 4.171 -8.475 1.039 1.00 95.25 73 PHE A N 1
ATOM 552 C CA . PHE A 1 73 ? 5.176 -9.527 1.091 1.00 95.25 73 PHE A CA 1
ATOM 553 C C . PHE A 1 73 ? 4.672 -10.737 1.885 1.00 95.25 73 PHE A C 1
ATOM 555 O O . PHE A 1 73 ? 4.616 -10.736 3.118 1.00 95.25 73 PHE A O 1
ATOM 562 N N . GLU A 1 74 ? 4.370 -11.812 1.165 1.00 93.75 74 GLU A N 1
ATOM 563 C CA . GLU A 1 74 ? 4.114 -13.132 1.723 1.00 93.75 74 GLU A CA 1
ATOM 564 C C . GLU A 1 74 ? 5.453 -13.818 2.005 1.00 93.75 74 GLU A C 1
ATOM 566 O O . GLU A 1 74 ? 6.170 -14.235 1.096 1.00 93.75 74 GLU A O 1
ATOM 571 N N . ARG A 1 75 ? 5.808 -13.983 3.277 1.00 89.62 75 ARG A N 1
ATOM 572 C CA . ARG A 1 75 ? 6.964 -14.817 3.639 1.00 89.62 75 ARG A CA 1
ATOM 573 C C . ARG A 1 75 ? 6.559 -16.283 3.573 1.00 89.62 75 ARG A C 1
ATOM 575 O O . ARG A 1 75 ? 5.603 -16.671 4.238 1.00 89.62 75 ARG A O 1
ATOM 582 N N . HIS A 1 76 ? 7.338 -17.093 2.873 1.00 87.81 76 HIS A N 1
ATOM 583 C CA . HIS A 1 76 ? 7.191 -18.538 2.942 1.00 87.81 76 HIS A CA 1
ATOM 584 C C . HIS A 1 76 ? 7.870 -19.064 4.208 1.00 87.81 76 HIS A C 1
ATOM 586 O O . HIS A 1 76 ? 8.924 -18.561 4.623 1.00 87.81 76 HIS A O 1
ATOM 592 N N . GLU A 1 77 ? 7.274 -20.088 4.815 1.00 73.12 77 GLU A N 1
ATOM 593 C CA . GLU A 1 77 ? 7.862 -20.765 5.964 1.00 73.12 77 GLU A CA 1
ATOM 594 C C . GLU A 1 77 ? 9.269 -21.253 5.610 1.00 73.12 77 GLU A C 1
ATOM 596 O O . GLU A 1 77 ? 9.496 -21.956 4.621 1.00 73.12 77 GLU A O 1
ATOM 601 N N . ALA A 1 78 ? 10.246 -20.817 6.402 1.00 62.62 78 ALA A N 1
ATOM 602 C CA . ALA A 1 78 ? 11.610 -21.279 6.256 1.00 62.62 78 ALA A CA 1
ATOM 603 C C . ALA A 1 78 ? 11.689 -22.630 6.955 1.00 62.62 78 ALA A C 1
ATOM 605 O O . ALA A 1 78 ? 11.646 -22.686 8.183 1.00 62.62 78 ALA A O 1
ATOM 606 N N . GLY A 1 79 ? 11.821 -23.715 6.193 1.00 54.03 79 GLY A N 1
ATOM 607 C CA . GLY A 1 79 ? 12.205 -24.998 6.764 1.00 54.03 79 GLY A CA 1
ATOM 608 C C . GLY A 1 79 ? 13.469 -24.817 7.612 1.00 54.03 79 GLY A C 1
ATOM 609 O O . GLY A 1 79 ? 14.556 -24.636 7.078 1.00 54.03 79 GLY A O 1
ATOM 610 N N . ASN A 1 80 ? 13.319 -24.837 8.939 1.00 53.25 80 ASN A N 1
ATOM 611 C CA . ASN A 1 80 ? 14.399 -24.874 9.929 1.00 53.25 80 ASN A CA 1
ATOM 612 C C . ASN A 1 80 ? 15.427 -23.717 9.968 1.00 53.25 80 ASN A C 1
ATOM 614 O O . ASN A 1 80 ? 16.474 -23.878 10.604 1.00 53.25 80 ASN A O 1
ATOM 618 N N . ASP A 1 81 ? 15.173 -22.537 9.387 1.00 54.78 81 ASP A N 1
ATOM 619 C CA . ASP A 1 81 ? 16.138 -21.427 9.500 1.00 54.78 81 ASP A CA 1
ATOM 620 C C . ASP A 1 81 ? 16.047 -20.717 10.865 1.00 54.78 81 ASP A C 1
ATOM 622 O O . ASP A 1 81 ? 15.369 -19.703 11.042 1.00 54.78 81 ASP A O 1
ATOM 626 N N . LYS A 1 82 ? 16.774 -21.260 11.850 1.00 54.69 82 LYS A N 1
ATOM 627 C CA . LYS A 1 82 ? 16.861 -20.770 13.241 1.00 54.69 82 LYS A CA 1
ATOM 628 C C . LYS A 1 82 ? 17.418 -19.342 13.381 1.00 54.69 82 LYS A C 1
ATOM 630 O O . LYS A 1 82 ? 17.452 -18.818 14.492 1.00 54.69 82 LYS A O 1
ATOM 635 N N . ARG A 1 83 ? 17.895 -18.716 12.296 1.00 57.94 83 ARG A N 1
ATOM 636 C CA . ARG A 1 83 ? 18.524 -17.381 12.321 1.00 57.94 83 ARG A CA 1
ATOM 637 C C . ARG A 1 83 ? 17.518 -16.233 12.360 1.00 57.94 83 ARG A C 1
ATOM 639 O O . ARG A 1 83 ? 17.868 -15.144 12.808 1.00 57.94 83 ARG A O 1
ATOM 646 N N . LYS A 1 84 ? 16.282 -16.439 11.893 1.00 59.75 84 LYS A N 1
ATOM 647 C CA . LYS A 1 84 ? 15.249 -15.391 11.886 1.00 59.75 84 LYS A CA 1
ATOM 648 C C . LYS A 1 84 ? 14.364 -15.523 13.123 1.00 59.75 84 LYS A C 1
ATOM 650 O O . LYS A 1 84 ? 13.907 -16.618 13.439 1.00 59.75 84 LYS A O 1
ATOM 655 N N . ARG A 1 85 ? 14.088 -14.402 13.808 1.00 62.28 85 ARG A N 1
ATOM 656 C CA . ARG A 1 85 ? 13.139 -14.391 14.934 1.00 62.28 85 ARG A CA 1
ATOM 657 C C . ARG A 1 85 ? 11.797 -14.977 14.461 1.00 62.28 85 ARG A C 1
ATOM 659 O O . ARG A 1 85 ? 11.295 -14.530 13.421 1.00 62.28 85 ARG A O 1
ATOM 666 N N . PRO A 1 86 ? 11.239 -15.964 15.180 1.00 68.19 86 PRO A N 1
ATOM 667 C CA . PRO A 1 86 ? 9.927 -16.501 14.859 1.00 68.19 86 PRO A CA 1
ATOM 668 C C . PRO A 1 86 ? 8.878 -15.399 15.017 1.00 68.19 86 PRO A C 1
ATOM 670 O O . PRO A 1 86 ? 8.999 -14.532 15.892 1.00 68.19 86 PRO A O 1
ATOM 673 N N . ARG A 1 87 ? 7.873 -15.407 14.139 1.00 75.06 87 ARG A N 1
ATOM 674 C CA . ARG A 1 87 ? 6.700 -14.549 14.303 1.00 75.06 87 ARG A CA 1
ATOM 675 C C . ARG A 1 87 ? 5.906 -15.010 15.524 1.00 75.06 87 ARG A C 1
ATOM 677 O O . ARG A 1 87 ? 6.085 -16.118 16.028 1.00 75.06 87 ARG A O 1
ATOM 684 N N . SER A 1 88 ? 5.061 -14.124 16.044 1.00 82.88 88 SER A N 1
ATOM 685 C CA . SER A 1 88 ? 4.085 -14.552 17.044 1.00 82.88 88 SER A CA 1
ATOM 686 C C . SER A 1 88 ? 2.998 -15.386 16.363 1.00 82.88 88 SER A C 1
ATOM 688 O O . SER A 1 88 ? 2.628 -15.084 15.232 1.00 82.88 88 SER A O 1
ATOM 690 N N . ALA A 1 89 ? 2.446 -16.383 17.058 1.00 83.56 89 ALA A N 1
ATOM 691 C CA . ALA A 1 89 ? 1.420 -17.259 16.487 1.00 83.56 89 ALA A CA 1
ATOM 692 C C . ALA A 1 89 ? 0.207 -16.483 15.936 1.00 83.56 89 ALA A C 1
ATOM 694 O O . ALA A 1 89 ? -0.350 -16.844 14.907 1.00 83.56 89 ALA A O 1
ATOM 695 N N . SER A 1 90 ? -0.182 -15.380 16.582 1.00 83.00 90 SER A N 1
ATOM 696 C CA . SER A 1 90 ? -1.260 -14.517 16.088 1.00 83.00 90 SER A CA 1
ATOM 697 C C . SER A 1 90 ? -0.892 -13.765 14.806 1.00 83.00 90 SER A C 1
ATOM 699 O O . SER A 1 90 ? -1.761 -13.544 13.969 1.00 83.00 90 SER A O 1
ATOM 701 N N . LEU A 1 91 ? 0.378 -13.385 14.633 1.00 85.00 91 LEU A N 1
ATOM 702 C CA . LEU A 1 91 ? 0.861 -12.774 13.395 1.00 85.00 91 LEU A CA 1
ATOM 703 C C . LEU A 1 91 ? 0.914 -13.793 12.251 1.00 85.00 91 LEU A C 1
ATOM 705 O O . LEU A 1 91 ? 0.625 -13.429 11.117 1.00 85.00 91 LEU A O 1
ATOM 709 N N . ASP A 1 92 ? 1.253 -15.052 12.542 1.00 86.69 92 ASP A N 1
ATOM 710 C CA . ASP A 1 92 ? 1.236 -16.131 11.546 1.00 86.69 92 ASP A CA 1
ATOM 711 C C . ASP A 1 92 ? -0.182 -16.429 11.059 1.00 86.69 92 ASP A C 1
ATOM 713 O O . ASP A 1 92 ? -0.403 -16.512 9.853 1.00 86.69 92 ASP A O 1
ATOM 717 N N . VAL A 1 93 ? -1.157 -16.500 11.975 1.00 87.25 93 VAL A N 1
ATOM 718 C CA . VAL A 1 93 ? -2.577 -16.646 11.613 1.00 87.25 93 VAL A CA 1
ATOM 719 C C . VAL A 1 93 ? -3.025 -15.487 10.724 1.00 87.25 93 VAL A C 1
ATOM 721 O O . VAL A 1 93 ? -3.529 -15.721 9.630 1.00 87.25 93 VAL A O 1
ATOM 724 N N . ALA A 1 94 ? -2.764 -14.244 11.137 1.00 88.25 94 ALA A N 1
ATOM 725 C CA . ALA A 1 94 ? -3.138 -13.071 10.354 1.00 88.25 94 ALA A CA 1
ATOM 726 C C . ALA A 1 94 ? -2.472 -13.054 8.964 1.00 88.25 94 ALA A C 1
ATOM 728 O O . ALA A 1 94 ? -3.112 -12.712 7.969 1.00 88.25 94 ALA A O 1
ATOM 729 N N . ALA A 1 95 ? -1.185 -13.412 8.879 1.00 90.56 95 ALA A N 1
ATOM 730 C CA . ALA A 1 95 ? -0.467 -13.491 7.610 1.00 90.56 95 ALA A CA 1
ATOM 731 C C . ALA A 1 95 ? -1.048 -14.585 6.700 1.00 90.56 95 ALA A C 1
ATOM 733 O O . ALA A 1 95 ? -1.176 -14.364 5.496 1.00 90.56 95 ALA A O 1
ATOM 734 N N . GLY A 1 96 ? -1.419 -15.735 7.269 1.00 90.31 96 GLY A N 1
ATOM 735 C CA . GLY A 1 96 ? -2.073 -16.829 6.556 1.00 90.31 96 GLY A CA 1
ATOM 736 C C . GLY A 1 96 ? -3.435 -16.424 5.994 1.00 90.31 96 GLY A C 1
ATOM 737 O O . GLY A 1 96 ? -3.673 -16.601 4.803 1.00 90.31 96 GLY A O 1
ATOM 738 N N . GLU A 1 97 ? -4.285 -15.801 6.814 1.00 90.62 97 GLU A N 1
ATOM 739 C CA . GLU A 1 97 ? -5.595 -15.281 6.392 1.00 90.62 97 GLU A CA 1
ATOM 740 C C . GLU A 1 97 ? -5.459 -14.241 5.273 1.00 90.62 97 GLU A C 1
ATOM 742 O O . GLU A 1 97 ? -6.159 -14.314 4.265 1.00 90.62 97 GLU A O 1
ATOM 747 N N . MET A 1 98 ? -4.516 -13.302 5.405 1.00 91.62 98 MET A N 1
ATOM 748 C CA . MET A 1 98 ? -4.243 -12.298 4.373 1.00 91.62 98 MET A CA 1
ATOM 749 C C . MET A 1 98 ? -3.756 -12.931 3.065 1.00 91.62 98 MET A C 1
ATOM 751 O O . MET A 1 98 ? -4.192 -12.559 1.976 1.00 91.62 98 MET A O 1
ATOM 755 N N . THR A 1 99 ? -2.852 -13.902 3.168 1.00 92.12 99 THR A N 1
ATOM 756 C CA . THR A 1 99 ? -2.327 -14.629 2.011 1.00 92.12 99 THR A CA 1
ATOM 757 C C . THR A 1 99 ? -3.439 -15.384 1.293 1.00 92.12 99 THR A C 1
ATOM 759 O O . THR A 1 99 ? -3.526 -15.330 0.069 1.00 92.12 99 THR A O 1
ATOM 762 N N . GLN A 1 100 ? -4.307 -16.063 2.042 1.00 92.50 100 GLN A N 1
ATOM 763 C CA . GLN A 1 100 ? -5.463 -16.754 1.485 1.00 92.50 100 GLN A CA 1
ATOM 764 C C . GLN A 1 100 ? -6.411 -15.766 0.795 1.00 92.50 100 GLN A C 1
ATOM 766 O O . GLN A 1 100 ? -6.754 -15.968 -0.368 1.00 92.50 100 GLN A O 1
ATOM 771 N N . PHE A 1 101 ? -6.732 -14.648 1.452 1.00 91.62 101 PHE A N 1
ATOM 772 C CA . PHE A 1 101 ? -7.568 -13.592 0.885 1.00 91.62 101 PHE A CA 1
ATOM 773 C C . PHE A 1 101 ? -7.028 -13.073 -0.457 1.00 91.62 101 PHE A C 1
ATOM 775 O O . PHE A 1 101 ? -7.775 -12.986 -1.429 1.00 91.62 101 PHE A O 1
ATOM 782 N N . LEU A 1 102 ? -5.725 -12.788 -0.548 1.00 92.31 102 LEU A N 1
ATOM 783 C CA . LEU A 1 102 ? -5.084 -12.336 -1.788 1.00 92.31 102 LEU A CA 1
ATOM 784 C C . LEU A 1 102 ? -4.939 -13.429 -2.852 1.00 92.31 102 LEU A C 1
ATOM 786 O O . LEU A 1 102 ? -4.658 -13.110 -4.001 1.00 92.31 102 LEU A O 1
ATOM 790 N N . ARG A 1 103 ? -5.043 -14.712 -2.500 1.00 89.81 103 ARG A N 1
ATOM 791 C CA . ARG A 1 103 ? -5.004 -15.817 -3.472 1.00 89.81 103 ARG A CA 1
ATOM 792 C C . ARG A 1 103 ? -6.379 -16.110 -4.055 1.00 89.81 103 ARG A C 1
ATOM 794 O O . ARG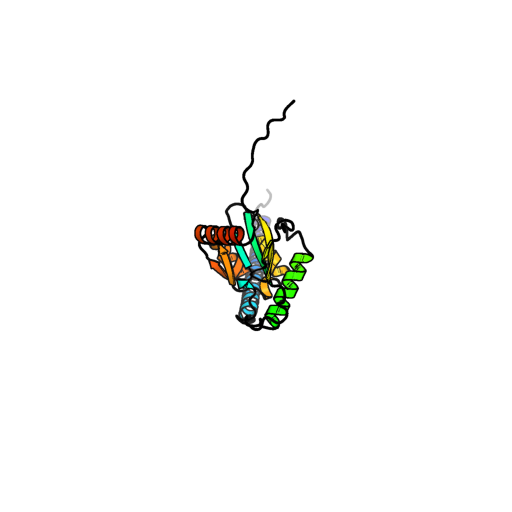 A 1 103 ? -6.461 -16.509 -5.210 1.00 89.81 103 ARG A O 1
ATOM 801 N N . GLU A 1 104 ? -7.426 -15.926 -3.261 1.00 91.69 104 GLU A N 1
ATOM 802 C CA . GLU A 1 104 ? -8.813 -16.201 -3.646 1.00 91.69 104 GLU A CA 1
ATOM 803 C C . GLU A 1 104 ? -9.468 -15.041 -4.410 1.00 91.69 104 GLU A C 1
ATOM 805 O O . GLU A 1 104 ? -10.519 -15.229 -5.018 1.00 91.69 104 GLU A O 1
ATOM 810 N N . ASN A 1 105 ? -8.860 -13.851 -4.394 1.00 90.94 105 ASN A N 1
ATOM 811 C CA . ASN A 1 105 ? -9.433 -12.643 -4.978 1.00 90.94 105 ASN A CA 1
ATOM 812 C C . ASN A 1 105 ? -8.432 -11.948 -5.905 1.00 90.94 105 ASN A C 1
ATOM 814 O O . ASN A 1 105 ? -7.366 -11.526 -5.464 1.00 90.94 105 ASN A O 1
ATOM 818 N N . GLU A 1 106 ? -8.821 -11.750 -7.164 1.00 93.31 106 GLU A N 1
ATOM 819 C CA . GLU A 1 106 ? -8.070 -10.926 -8.125 1.00 93.31 106 GLU A CA 1
ATOM 820 C C . GLU A 1 106 ? -8.621 -9.494 -8.231 1.00 93.31 106 GLU A C 1
ATOM 822 O O . GLU A 1 106 ? -7.936 -8.597 -8.718 1.00 93.31 106 GLU A O 1
ATOM 827 N N . SER A 1 107 ? -9.849 -9.258 -7.758 1.00 94.44 107 SER A N 1
ATOM 828 C CA . SER A 1 107 ? -10.516 -7.954 -7.782 1.00 94.44 107 SER A CA 1
ATOM 829 C C . SER A 1 107 ? -10.956 -7.526 -6.383 1.00 94.44 107 SER A C 1
ATOM 831 O O . SER A 1 107 ? -11.537 -8.326 -5.649 1.00 94.44 107 SER A O 1
ATOM 833 N N . PHE A 1 108 ? -10.753 -6.254 -6.034 1.00 91.25 108 PHE A N 1
ATOM 834 C CA . PHE A 1 108 ? -11.083 -5.696 -4.721 1.00 91.25 108 PHE A CA 1
ATOM 835 C C . PHE A 1 108 ? -11.943 -4.441 -4.846 1.00 91.25 108 PHE A C 1
ATOM 837 O O . PHE A 1 108 ? -11.553 -3.448 -5.465 1.00 91.25 108 PHE A O 1
ATOM 844 N N . GLY A 1 109 ? -13.107 -4.449 -4.199 1.00 89.12 109 GLY A N 1
ATOM 845 C CA . GLY A 1 109 ? -14.031 -3.320 -4.255 1.00 89.12 109 GLY A CA 1
ATOM 846 C C . GLY A 1 109 ? -14.430 -2.979 -5.695 1.00 89.12 109 GLY A C 1
ATOM 847 O O . GLY A 1 109 ? -14.813 -3.858 -6.459 1.00 89.12 109 GLY A O 1
ATOM 848 N N . LEU A 1 110 ? -14.372 -1.691 -6.046 1.00 89.56 110 LEU A N 1
ATOM 849 C CA . LEU A 1 110 ? -14.829 -1.193 -7.350 1.00 89.56 110 LEU A CA 1
ATOM 850 C C . LEU A 1 110 ? -13.749 -1.220 -8.436 1.00 89.56 110 LEU A C 1
ATOM 852 O O . LEU A 1 110 ? -14.054 -1.488 -9.592 1.00 89.56 110 LEU A O 1
ATOM 856 N N . THR A 1 111 ? -12.510 -0.880 -8.077 1.00 95.88 111 THR A N 1
ATOM 857 C CA . THR A 1 111 ? -11.419 -0.631 -9.037 1.00 95.88 111 THR A CA 1
ATOM 858 C C . THR A 1 111 ? -10.132 -1.366 -8.677 1.00 95.88 111 THR A C 1
ATOM 860 O O . THR A 1 111 ? -9.119 -1.167 -9.337 1.00 95.88 111 THR A O 1
ATOM 863 N N . GLY A 1 112 ? -10.121 -2.121 -7.577 1.00 96.44 112 GLY A N 1
ATOM 864 C CA . GLY A 1 112 ? -8.934 -2.828 -7.123 1.00 96.44 112 GLY A CA 1
ATOM 865 C C . GLY A 1 112 ? -8.673 -4.057 -7.972 1.00 96.44 112 GLY A C 1
ATOM 866 O O . GLY A 1 112 ? -9.585 -4.850 -8.192 1.00 96.44 112 GLY A O 1
ATOM 867 N N . VAL A 1 113 ? -7.432 -4.217 -8.415 1.00 97.44 113 VAL A N 1
ATOM 868 C CA . VAL A 1 113 ? -6.985 -5.345 -9.233 1.00 97.44 113 VAL A CA 1
ATOM 869 C C . VAL A 1 113 ? -5.656 -5.851 -8.693 1.00 97.44 113 VAL A C 1
ATOM 871 O O . VAL A 1 113 ? -4.761 -5.059 -8.398 1.00 97.44 113 VAL A O 1
ATOM 874 N N . GLN A 1 114 ? -5.533 -7.167 -8.551 1.00 96.56 114 GLN A N 1
ATOM 875 C CA . GLN A 1 114 ? -4.271 -7.836 -8.281 1.00 96.56 114 GLN A CA 1
ATOM 876 C C . GLN A 1 114 ? -3.541 -8.118 -9.595 1.00 96.56 114 GLN A C 1
ATOM 878 O O . GLN A 1 114 ? -4.029 -8.864 -10.443 1.00 96.56 114 GLN A O 1
ATOM 883 N N . ASP A 1 115 ? -2.324 -7.605 -9.741 1.00 95.12 115 ASP A N 1
ATOM 884 C CA . ASP A 1 115 ? -1.485 -7.882 -10.904 1.00 95.12 115 ASP A CA 1
ATOM 885 C C . ASP A 1 115 ? -0.753 -9.219 -10.715 1.00 95.12 115 ASP A C 1
ATOM 887 O O . ASP A 1 115 ? 0.450 -9.277 -10.463 1.00 95.12 115 ASP A O 1
ATOM 891 N N . VAL A 1 116 ? -1.487 -10.333 -10.823 1.00 92.06 116 VAL A N 1
ATOM 892 C CA . VAL A 1 116 ? -0.984 -11.699 -10.552 1.00 92.06 116 VAL A CA 1
ATOM 893 C C . VAL A 1 116 ? 0.279 -12.036 -11.358 1.00 92.06 116 VAL A C 1
ATOM 895 O O . VAL A 1 116 ? 1.164 -12.740 -10.869 1.00 92.06 116 VAL A O 1
ATOM 898 N N . ARG A 1 117 ? 0.394 -11.500 -12.580 1.00 92.00 117 ARG A N 1
ATOM 899 C CA . ARG A 1 117 ? 1.555 -11.682 -13.470 1.00 92.00 117 ARG A CA 1
ATOM 900 C C . ARG A 1 117 ? 2.823 -10.986 -12.975 1.00 92.00 117 ARG A C 1
ATOM 902 O O . ARG A 1 117 ? 3.906 -11.385 -13.382 1.00 92.00 117 ARG A O 1
ATOM 909 N N . LEU A 1 118 ? 2.685 -9.968 -12.128 1.00 92.38 118 LEU A N 1
ATOM 910 C CA . LEU A 1 118 ? 3.796 -9.206 -11.560 1.00 92.38 118 LEU A CA 1
ATOM 911 C C . LEU A 1 118 ? 4.266 -9.778 -10.220 1.00 92.38 118 LEU A C 1
ATOM 913 O O . LEU A 1 118 ? 5.068 -9.148 -9.546 1.00 92.38 118 LEU A O 1
ATOM 917 N N . ARG A 1 119 ? 3.786 -10.953 -9.788 1.00 93.44 119 ARG A N 1
ATOM 918 C CA . ARG A 1 119 ? 4.281 -11.576 -8.553 1.00 93.44 119 ARG A CA 1
ATOM 919 C C . ARG A 1 119 ? 5.775 -11.877 -8.661 1.00 93.44 119 ARG A C 1
ATOM 921 O O . ARG A 1 119 ? 6.214 -12.558 -9.584 1.00 93.44 119 ARG A O 1
ATOM 928 N N . ILE A 1 120 ? 6.541 -11.437 -7.665 1.00 92.94 120 ILE A N 1
ATOM 929 C CA . ILE A 1 120 ? 8.000 -11.604 -7.639 1.00 92.94 120 ILE A CA 1
ATOM 930 C C . ILE A 1 120 ? 8.379 -12.555 -6.518 1.00 92.94 120 ILE A C 1
ATOM 932 O O . ILE A 1 120 ? 8.130 -12.279 -5.344 1.00 92.94 120 ILE A O 1
ATOM 936 N N . HIS A 1 121 ? 9.028 -13.665 -6.862 1.00 92.94 121 HIS A N 1
ATOM 937 C CA . HIS A 1 121 ? 9.616 -14.550 -5.865 1.00 92.94 121 HIS A CA 1
ATOM 938 C C . HIS A 1 121 ? 11.009 -14.054 -5.463 1.00 92.94 121 HIS A C 1
ATOM 940 O O . HIS A 1 121 ? 11.939 -14.057 -6.268 1.00 92.94 121 HIS A O 1
ATOM 946 N N . SER A 1 122 ? 11.174 -13.679 -4.194 1.00 90.25 122 SER A N 1
ATOM 947 C CA . SER A 1 122 ? 12.479 -13.320 -3.643 1.00 90.25 122 SER A CA 1
ATOM 948 C C . SER A 1 122 ? 13.109 -14.525 -2.955 1.00 90.25 122 SER A C 1
ATOM 950 O O . SER A 1 122 ? 12.684 -14.928 -1.867 1.00 90.25 122 SER A O 1
ATOM 952 N N . LYS A 1 123 ? 14.168 -15.070 -3.563 1.00 87.25 123 LYS A N 1
ATOM 953 C CA . LYS A 1 123 ? 14.972 -16.151 -2.967 1.00 87.25 123 LYS A CA 1
ATOM 954 C C . LYS A 1 123 ? 15.656 -15.687 -1.679 1.00 87.25 123 LYS A C 1
ATOM 956 O O . LYS A 1 123 ? 15.634 -16.395 -0.679 1.00 87.25 123 LYS A O 1
ATOM 961 N N . THR A 1 124 ? 16.202 -14.470 -1.683 1.00 85.62 124 THR A N 1
ATOM 962 C CA . THR A 1 124 ? 16.920 -13.878 -0.542 1.00 85.62 124 THR A CA 1
ATOM 963 C C . THR A 1 124 ? 16.010 -13.672 0.668 1.00 85.62 124 THR A C 1
ATOM 965 O O . THR A 1 124 ? 16.393 -13.954 1.806 1.00 85.62 124 THR A O 1
ATOM 968 N N . LEU A 1 125 ? 14.780 -13.200 0.442 1.00 85.81 125 LEU A N 1
ATOM 969 C CA . LEU A 1 125 ? 13.819 -12.980 1.524 1.00 85.81 125 LEU A CA 1
ATOM 970 C C . LEU A 1 125 ? 12.999 -14.233 1.864 1.00 85.81 125 LEU A C 1
ATOM 972 O O . LEU A 1 125 ? 12.399 -14.275 2.941 1.00 85.81 125 LEU A O 1
ATOM 976 N N . ASN A 1 126 ? 13.049 -15.261 1.012 1.00 89.19 126 ASN A N 1
ATOM 977 C CA . ASN A 1 126 ? 12.231 -16.470 1.062 1.00 89.19 126 ASN A CA 1
ATOM 978 C C . ASN A 1 126 ? 10.734 -16.144 1.107 1.00 89.19 126 ASN A C 1
ATOM 980 O O . ASN A 1 126 ? 10.053 -16.377 2.108 1.00 89.19 126 ASN A O 1
ATOM 984 N N . GLY A 1 127 ? 10.229 -15.554 0.029 1.00 92.38 127 GLY A N 1
ATOM 985 C CA . GLY A 1 127 ? 8.825 -15.174 -0.052 1.00 92.38 127 GLY A CA 1
ATOM 986 C C . GLY A 1 127 ? 8.411 -14.662 -1.420 1.00 92.38 127 GLY A C 1
ATOM 987 O O . GLY A 1 127 ? 9.150 -14.790 -2.400 1.00 92.38 127 GLY A O 1
ATOM 988 N N . MET A 1 128 ? 7.216 -14.096 -1.474 1.00 93.69 128 MET A N 1
ATOM 989 C CA . MET A 1 128 ? 6.567 -13.619 -2.682 1.00 93.69 128 MET A CA 1
ATOM 990 C C . MET A 1 128 ? 6.014 -12.214 -2.464 1.00 93.69 128 MET A C 1
ATOM 992 O O . MET A 1 128 ? 5.301 -11.960 -1.496 1.00 93.69 128 MET A O 1
ATOM 996 N N . PHE A 1 129 ? 6.339 -11.303 -3.373 1.00 95.25 129 PHE A N 1
ATOM 997 C CA . PHE A 1 129 ? 5.696 -10.000 -3.453 1.00 95.25 129 PHE A CA 1
ATOM 998 C C . PHE A 1 129 ? 4.427 -10.107 -4.292 1.00 95.25 129 PHE A C 1
ATOM 1000 O O . PHE A 1 129 ? 4.451 -10.633 -5.406 1.00 95.25 129 PHE A O 1
ATOM 1007 N N . HIS A 1 130 ? 3.334 -9.592 -3.747 1.00 96.50 130 HIS A N 1
ATOM 1008 C CA . HIS A 1 130 ? 2.045 -9.436 -4.405 1.00 96.50 130 HIS A CA 1
ATOM 1009 C C . HIS A 1 130 ? 1.794 -7.957 -4.659 1.00 96.50 130 HIS A C 1
ATOM 1011 O O . HIS A 1 130 ? 2.039 -7.135 -3.776 1.00 96.50 130 HIS A O 1
ATOM 1017 N N . PHE A 1 131 ? 1.271 -7.642 -5.840 1.00 97.00 131 PHE A N 1
ATOM 1018 C CA . PHE A 1 131 ? 0.992 -6.277 -6.268 1.00 97.00 131 PHE A CA 1
ATOM 1019 C C . PHE A 1 131 ? -0.504 -6.109 -6.493 1.00 97.00 131 PHE A C 1
ATOM 1021 O O . PHE A 1 131 ? -1.143 -6.935 -7.146 1.00 97.00 131 PHE A O 1
ATOM 1028 N N . VAL A 1 132 ? -1.057 -5.050 -5.916 1.00 97.44 132 VAL A N 1
ATOM 1029 C CA . VAL A 1 132 ? -2.453 -4.650 -6.077 1.00 97.44 132 VAL A CA 1
ATOM 1030 C C . VAL A 1 132 ? -2.479 -3.170 -6.411 1.00 97.44 132 VAL A C 1
ATOM 1032 O O . VAL A 1 132 ? -1.753 -2.388 -5.803 1.00 97.44 132 VAL A O 1
ATOM 1035 N N . GLN A 1 133 ? -3.339 -2.762 -7.331 1.00 97.56 133 GLN A N 1
ATOM 1036 C CA . GLN A 1 133 ? -3.541 -1.358 -7.671 1.00 97.56 133 GLN A CA 1
ATOM 1037 C C . GLN A 1 133 ? -5.021 -0.994 -7.697 1.00 97.56 133 GLN A C 1
ATOM 1039 O O . GLN A 1 133 ? -5.875 -1.849 -7.915 1.00 97.56 133 GLN A O 1
ATOM 1044 N N . PHE A 1 134 ? -5.328 0.278 -7.455 1.00 98.12 134 PHE A N 1
ATOM 1045 C CA . PHE A 1 134 ? -6.679 0.830 -7.552 1.00 98.12 134 PHE A CA 1
ATOM 1046 C C . PHE A 1 134 ? -6.633 2.338 -7.839 1.00 98.12 134 PHE A C 1
ATOM 1048 O O . PHE A 1 134 ? -5.604 2.991 -7.658 1.00 98.12 134 PHE A O 1
ATOM 1055 N N . GLU A 1 135 ? -7.748 2.923 -8.278 1.00 98.25 135 GLU A N 1
ATOM 1056 C CA . GLU A 1 135 ? -7.824 4.364 -8.532 1.00 98.25 135 GLU A CA 1
ATOM 1057 C C . GLU A 1 135 ? -7.738 5.180 -7.229 1.00 98.25 135 GLU A C 1
ATOM 1059 O O . GLU A 1 135 ? -8.519 4.989 -6.296 1.00 98.25 135 GLU A O 1
ATOM 1064 N N . SER A 1 136 ? -6.846 6.174 -7.173 1.00 97.50 136 SER A N 1
ATOM 1065 C CA . SER A 1 136 ? -6.656 7.050 -6.003 1.00 97.50 136 SER A CA 1
ATOM 1066 C C . SER A 1 136 ? -7.892 7.882 -5.644 1.00 97.50 136 SER A C 1
ATOM 1068 O O . SER A 1 136 ? -7.995 8.409 -4.533 1.00 97.50 136 SER A O 1
ATOM 1070 N N . ASN A 1 137 ? -8.832 8.067 -6.574 1.00 96.94 137 ASN A N 1
ATOM 1071 C CA . ASN A 1 137 ? -10.110 8.730 -6.302 1.00 96.94 137 ASN A CA 1
ATOM 1072 C C . ASN A 1 137 ? -11.081 7.821 -5.509 1.00 96.94 137 ASN A C 1
ATOM 1074 O O . ASN A 1 137 ? -12.018 8.351 -4.917 1.00 96.94 137 ASN A O 1
ATOM 1078 N N . LYS A 1 138 ? -10.832 6.500 -5.453 1.00 97.50 138 LYS A N 1
ATOM 1079 C CA . LYS A 1 138 ? -11.602 5.482 -4.717 1.00 97.50 138 LYS A CA 1
ATOM 1080 C C . LYS A 1 138 ? -10.978 5.087 -3.382 1.00 97.50 138 LYS A C 1
ATOM 1082 O O . LYS A 1 138 ? -11.398 4.113 -2.762 1.00 97.50 138 LYS A O 1
ATOM 1087 N N . THR A 1 139 ? -9.978 5.827 -2.897 1.00 97.00 139 THR A N 1
ATOM 1088 C CA . THR A 1 139 ? -9.305 5.505 -1.629 1.00 97.00 139 THR A CA 1
ATOM 1089 C C . THR A 1 139 ? -10.269 5.429 -0.450 1.00 97.00 139 THR A C 1
ATOM 1091 O O . THR A 1 139 ? -10.085 4.594 0.428 1.00 97.00 139 THR A O 1
ATOM 1094 N N . ARG A 1 140 ? -11.320 6.256 -0.407 1.00 96.12 140 ARG A N 1
ATOM 1095 C CA . ARG A 1 140 ? -12.289 6.206 0.698 1.00 96.12 140 ARG A CA 1
ATOM 1096 C C . ARG A 1 140 ? -13.075 4.895 0.690 1.00 96.12 140 ARG A C 1
ATOM 1098 O O . ARG A 1 140 ? -13.184 4.250 1.728 1.00 96.12 140 ARG A O 1
ATOM 1105 N N . GLU A 1 141 ? -13.555 4.491 -0.475 1.00 96.00 141 GLU A N 1
ATOM 1106 C CA . GLU A 1 141 ? -14.257 3.233 -0.706 1.00 96.00 141 GLU A CA 1
ATOM 1107 C C . GLU A 1 141 ? -13.342 2.031 -0.434 1.00 96.00 141 GLU A C 1
ATOM 1109 O O . GLU A 1 141 ? -13.777 1.047 0.158 1.00 96.00 141 GLU A O 1
ATOM 1114 N N . ALA A 1 142 ? -12.054 2.129 -0.777 1.00 95.88 142 ALA A N 1
ATOM 1115 C CA . ALA A 1 142 ? -11.060 1.114 -0.440 1.00 95.88 142 ALA A CA 1
ATOM 1116 C C . ALA A 1 142 ? -10.881 0.962 1.084 1.00 95.88 142 ALA A C 1
ATOM 1118 O O . ALA A 1 142 ? -10.829 -0.160 1.587 1.00 95.88 142 ALA A O 1
ATOM 1119 N N . ILE A 1 143 ? -10.852 2.063 1.846 1.00 94.69 143 ILE A N 1
ATOM 1120 C CA . ILE A 1 143 ? -10.782 2.008 3.318 1.00 94.69 143 ILE A CA 1
ATOM 1121 C C . ILE A 1 143 ? -12.041 1.337 3.895 1.00 94.69 143 ILE A C 1
ATOM 1123 O O . ILE A 1 143 ? -11.946 0.503 4.796 1.00 94.69 143 ILE A O 1
ATOM 1127 N N . GLU A 1 144 ? -13.223 1.661 3.369 1.00 92.56 144 GLU A N 1
ATOM 1128 C CA . GLU A 1 144 ? -14.483 1.030 3.785 1.00 92.56 144 GLU A CA 1
ATOM 1129 C C . GLU A 1 144 ? -14.517 -0.467 3.452 1.00 92.56 144 GLU A C 1
ATOM 1131 O O . GLU A 1 144 ? -14.980 -1.270 4.268 1.00 92.56 144 GLU A O 1
ATOM 1136 N N . PHE A 1 145 ? -13.972 -0.859 2.298 1.00 91.88 145 PHE A N 1
ATOM 1137 C CA . PHE A 1 145 ? -13.805 -2.256 1.907 1.00 91.88 145 PHE A CA 1
ATOM 1138 C C . PHE A 1 145 ? -12.885 -3.010 2.879 1.00 91.88 145 PHE A C 1
ATOM 1140 O O . PHE A 1 145 ? -13.251 -4.089 3.349 1.00 91.88 145 PHE A O 1
ATOM 1147 N N . ILE A 1 146 ? -11.738 -2.428 3.244 1.00 89.94 146 ILE A N 1
ATOM 1148 C CA . ILE A 1 146 ? -10.797 -2.996 4.226 1.00 89.94 146 ILE A CA 1
ATOM 1149 C C . ILE A 1 146 ? -11.499 -3.233 5.570 1.00 89.94 146 ILE A C 1
ATOM 1151 O O . ILE A 1 146 ? -11.380 -4.313 6.152 1.00 89.94 146 ILE A O 1
ATOM 1155 N N . THR A 1 147 ? -12.264 -2.252 6.055 1.00 88.56 147 THR A N 1
ATOM 1156 C CA . THR A 1 147 ? -13.003 -2.370 7.320 1.00 88.56 147 THR A CA 1
ATOM 1157 C C . THR A 1 147 ? -14.121 -3.411 7.241 1.00 88.56 147 THR A C 1
ATOM 1159 O O . THR A 1 147 ? -14.319 -4.172 8.188 1.00 88.56 147 THR A O 1
ATOM 1162 N N . SER A 1 148 ? -14.848 -3.475 6.123 1.00 88.12 148 SER A N 1
ATOM 1163 C CA . SER A 1 148 ? -15.984 -4.39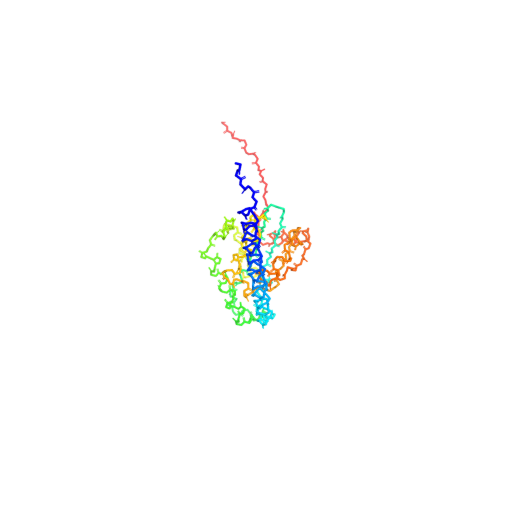4 5.951 1.00 88.12 148 SER A CA 1
ATOM 1164 C C . SER A 1 148 ? -15.549 -5.858 5.868 1.00 88.12 148 SER A C 1
ATOM 1166 O O . SER A 1 148 ? -16.255 -6.728 6.368 1.00 88.12 148 SER A O 1
ATOM 1168 N N . ASN A 1 149 ? -14.365 -6.119 5.308 1.00 86.38 149 ASN A N 1
ATOM 1169 C CA . ASN A 1 149 ? -13.755 -7.451 5.259 1.00 86.38 149 ASN A CA 1
ATOM 1170 C C . ASN A 1 149 ? -12.931 -7.783 6.517 1.00 86.38 149 ASN A C 1
ATOM 1172 O O . ASN A 1 149 ? -12.314 -8.839 6.590 1.00 86.38 149 ASN A O 1
ATOM 1176 N N . GLY A 1 150 ? -12.883 -6.889 7.512 1.00 85.12 150 GLY A N 1
ATOM 1177 C CA . GLY A 1 150 ? -12.143 -7.113 8.757 1.00 85.12 150 GLY A CA 1
ATOM 1178 C C . GLY A 1 150 ? -10.618 -7.109 8.612 1.00 85.12 150 GLY A C 1
ATOM 1179 O O . GLY A 1 150 ? -9.924 -7.430 9.572 1.00 85.12 150 GLY A O 1
ATOM 1180 N N . ILE A 1 151 ? -10.082 -6.696 7.462 1.00 85.50 151 ILE A N 1
ATOM 1181 C CA . ILE A 1 151 ? -8.639 -6.659 7.181 1.00 85.50 151 ILE A CA 1
ATOM 1182 C C . ILE A 1 151 ? -7.908 -5.707 8.144 1.00 85.50 151 ILE A C 1
ATOM 1184 O O . ILE A 1 151 ? -6.785 -5.966 8.578 1.00 85.50 151 ILE A O 1
ATOM 1188 N N . ASN A 1 152 ? -8.575 -4.625 8.553 1.00 86.62 152 ASN A N 1
ATOM 1189 C CA . ASN A 1 152 ? -8.051 -3.668 9.529 1.00 86.62 152 ASN A CA 1
ATOM 1190 C C . ASN A 1 152 ? -7.816 -4.262 10.930 1.00 86.62 152 ASN A C 1
ATOM 1192 O O . ASN A 1 152 ? -7.215 -3.606 11.778 1.00 86.62 152 ASN A O 1
ATOM 1196 N N . GLN A 1 153 ? -8.294 -5.478 11.217 1.00 84.88 153 GLN A N 1
ATOM 1197 C CA . GLN A 1 153 ? -8.062 -6.116 12.515 1.00 84.88 153 GLN A CA 1
ATOM 1198 C C . GLN A 1 153 ? -6.593 -6.497 12.721 1.00 84.88 153 GLN A C 1
ATOM 1200 O O . GLN A 1 153 ? -6.138 -6.495 13.864 1.00 84.88 153 GLN A O 1
ATOM 1205 N N . SER A 1 154 ? -5.859 -6.744 11.634 1.00 85.94 154 SER A N 1
ATOM 1206 C CA . SER A 1 154 ? -4.456 -7.179 11.640 1.00 85.94 154 SER A CA 1
ATOM 1207 C C . SER A 1 154 ? -3.482 -6.099 11.158 1.00 85.94 154 SER A C 1
ATOM 1209 O O . SER A 1 154 ? -2.293 -6.370 11.019 1.00 85.94 154 SER A O 1
ATOM 1211 N N . LEU A 1 155 ? -3.972 -4.883 10.899 1.00 88.25 155 LEU A N 1
ATOM 1212 C CA . LEU A 1 155 ? -3.191 -3.753 10.393 1.00 88.25 155 LEU A CA 1
ATOM 1213 C C . LEU A 1 155 ? -3.407 -2.532 11.279 1.00 88.25 155 LEU A C 1
ATOM 1215 O O . LEU A 1 155 ? -4.536 -2.063 11.419 1.00 88.25 155 LEU A O 1
ATOM 1219 N N . ARG A 1 156 ? -2.338 -2.003 11.880 1.00 88.00 156 ARG A N 1
ATOM 1220 C CA . ARG A 1 156 ? -2.401 -0.769 12.681 1.00 88.00 156 ARG A CA 1
ATOM 1221 C C . ARG A 1 156 ? -1.581 0.346 12.095 1.00 88.00 156 ARG A C 1
ATOM 1223 O O . ARG A 1 156 ? -2.099 1.452 12.009 1.00 88.00 156 ARG A O 1
ATOM 1230 N N . ILE A 1 157 ? -0.349 0.060 11.713 1.00 92.31 157 ILE A N 1
ATOM 1231 C CA . ILE A 1 157 ? 0.526 1.029 11.072 1.00 92.31 157 ILE A CA 1
ATOM 1232 C C . ILE A 1 157 ? 0.742 0.559 9.643 1.00 92.31 157 ILE A C 1
ATOM 1234 O O . ILE A 1 157 ? 1.109 -0.587 9.421 1.00 92.31 157 ILE A O 1
ATOM 1238 N N . LEU A 1 158 ? 0.479 1.417 8.668 1.00 95.44 158 LEU A N 1
ATOM 1239 C CA . LEU A 1 158 ? 0.670 1.101 7.261 1.00 95.44 158 LEU A CA 1
ATOM 1240 C C . LEU A 1 158 ? 1.706 2.061 6.671 1.00 95.44 158 LEU A C 1
ATOM 1242 O O . LEU A 1 158 ? 1.404 3.252 6.543 1.00 95.44 158 LEU A O 1
ATOM 1246 N N . PRO A 1 159 ? 2.903 1.563 6.311 1.00 97.56 159 PRO A N 1
ATOM 1247 C CA . PRO A 1 159 ? 3.881 2.333 5.560 1.00 97.56 159 PRO A CA 1
ATOM 1248 C C . PRO A 1 159 ? 3.262 2.853 4.268 1.00 97.56 159 PRO A C 1
ATOM 1250 O O . PRO A 1 159 ? 2.755 2.081 3.452 1.00 97.56 159 PRO A O 1
ATOM 1253 N N . CYS A 1 160 ? 3.274 4.170 4.104 1.00 98.44 160 CYS A N 1
ATOM 1254 C CA . CYS A 1 160 ? 2.644 4.845 2.988 1.00 98.44 160 CYS A CA 1
ATOM 1255 C C . CYS A 1 160 ? 3.544 5.944 2.430 1.00 98.44 160 CYS A C 1
ATOM 1257 O O . CYS A 1 160 ? 4.043 6.792 3.168 1.00 98.44 160 CYS A O 1
ATOM 1259 N N . THR A 1 161 ? 3.679 5.982 1.113 1.00 98.31 161 THR A N 1
ATOM 1260 C CA . THR A 1 161 ? 4.322 7.067 0.379 1.00 98.31 161 THR A CA 1
ATOM 1261 C C . THR A 1 161 ? 3.347 7.733 -0.601 1.00 98.31 161 THR A C 1
ATOM 1263 O O . THR A 1 161 ? 2.156 7.397 -0.638 1.00 98.31 161 THR A O 1
ATOM 1266 N N . GLY A 1 162 ? 3.836 8.732 -1.333 1.00 97.44 162 GLY A N 1
ATOM 1267 C CA . GLY A 1 162 ? 3.059 9.562 -2.243 1.00 97.44 162 GLY A CA 1
ATOM 1268 C C . GLY A 1 162 ? 2.253 10.655 -1.535 1.00 97.44 162 GLY A C 1
ATOM 1269 O O . GLY A 1 162 ? 1.951 10.599 -0.336 1.00 97.44 162 GLY A O 1
ATOM 1270 N N . GLY A 1 163 ? 1.844 11.678 -2.291 1.00 96.31 163 GLY A N 1
ATOM 1271 C CA . GLY A 1 163 ? 1.061 12.804 -1.756 1.00 96.31 163 GLY A CA 1
ATOM 1272 C C . GLY A 1 163 ? -0.267 12.391 -1.100 1.00 96.31 163 GLY A C 1
ATOM 1273 O O . GLY A 1 163 ? -0.783 13.077 -0.208 1.00 96.31 163 GLY A O 1
ATOM 1274 N N . GLY A 1 164 ? -0.822 11.239 -1.484 1.00 96.38 164 GLY A N 1
ATOM 1275 C CA . GLY A 1 164 ? -2.038 10.701 -0.892 1.00 96.38 164 GLY A CA 1
ATOM 1276 C C . GLY A 1 164 ? -1.878 10.227 0.557 1.00 96.38 164 GLY A C 1
ATOM 1277 O O . GLY A 1 164 ? -2.875 10.230 1.281 1.00 96.38 164 GLY A O 1
ATOM 1278 N N . ALA A 1 165 ? -0.660 9.932 1.029 1.00 96.19 165 ALA A N 1
ATOM 1279 C CA . ALA A 1 165 ? -0.408 9.601 2.434 1.00 96.19 165 ALA A CA 1
ATOM 1280 C C . ALA A 1 165 ? -0.828 10.754 3.369 1.00 96.19 165 ALA A C 1
ATOM 1282 O O . ALA A 1 165 ? -1.455 10.548 4.411 1.00 96.19 165 ALA A O 1
ATOM 1283 N N . HIS A 1 166 ? -0.569 11.997 2.950 1.00 96.06 166 HIS A N 1
ATOM 1284 C CA . HIS A 1 166 ? -1.016 13.197 3.660 1.00 96.06 166 HIS A CA 1
ATOM 1285 C C . HIS A 1 166 ? -2.520 13.436 3.499 1.00 96.06 166 HIS A C 1
ATOM 1287 O O . HIS A 1 166 ? -3.207 13.742 4.473 1.00 96.06 166 HIS A O 1
ATOM 1293 N N . LYS A 1 167 ? -3.039 13.282 2.275 1.00 97.44 167 LYS A N 1
ATOM 1294 C CA . LYS A 1 167 ? -4.449 13.546 1.949 1.00 97.44 167 LYS A CA 1
ATOM 1295 C C . LYS A 1 167 ? -5.411 12.595 2.667 1.00 97.44 167 LYS A C 1
ATOM 1297 O O . LYS A 1 167 ? -6.460 13.030 3.138 1.00 97.44 167 LYS A O 1
ATOM 1302 N N . TYR A 1 168 ? -5.079 11.306 2.730 1.00 97.56 168 TYR A N 1
ATOM 1303 C CA . TYR A 1 168 ? -5.984 10.259 3.210 1.00 97.56 168 TYR A CA 1
ATOM 1304 C C . TYR A 1 168 ? -5.650 9.726 4.605 1.00 97.56 168 TYR A C 1
ATOM 1306 O O . TYR A 1 168 ? -6.480 9.017 5.173 1.00 97.56 168 TYR A O 1
ATOM 1314 N N . GLY A 1 169 ? -4.515 10.113 5.198 1.00 96.50 169 GLY A N 1
ATOM 1315 C CA . GLY A 1 169 ? -4.127 9.723 6.560 1.00 96.50 169 GLY A CA 1
ATOM 1316 C C . GLY A 1 169 ? -5.242 9.877 7.605 1.00 96.50 169 GLY A C 1
ATOM 1317 O O . GLY A 1 169 ? -5.531 8.908 8.311 1.00 96.50 169 GLY A O 1
ATOM 1318 N N . PRO A 1 170 ? -5.954 11.024 7.670 1.00 95.62 170 PRO A N 1
ATOM 1319 C CA . PRO A 1 170 ? -7.094 11.167 8.570 1.00 95.62 170 PRO A CA 1
ATOM 1320 C C . PRO A 1 170 ? -8.197 10.135 8.302 1.00 95.62 170 PRO A C 1
ATOM 1322 O O . PRO A 1 170 ? -8.688 9.511 9.232 1.00 95.62 170 PRO A O 1
ATOM 1325 N N . ALA A 1 171 ? -8.558 9.887 7.040 1.00 95.06 171 ALA A N 1
ATOM 1326 C CA . ALA A 1 171 ? -9.617 8.937 6.701 1.00 95.06 171 ALA A CA 1
ATOM 1327 C C . ALA A 1 171 ? -9.261 7.493 7.100 1.00 95.06 171 ALA A C 1
ATOM 1329 O O . ALA A 1 171 ? -10.115 6.793 7.643 1.00 95.06 171 ALA A O 1
ATOM 1330 N N . PHE A 1 172 ? -8.010 7.063 6.901 1.00 95.69 172 PHE A N 1
ATOM 1331 C CA . PHE A 1 172 ? -7.534 5.750 7.356 1.00 95.69 172 PHE A CA 1
ATOM 1332 C C . PHE A 1 172 ? -7.659 5.599 8.876 1.00 95.69 172 PHE A C 1
ATOM 1334 O O . PHE A 1 172 ? -8.197 4.600 9.368 1.00 95.69 172 PHE A O 1
ATOM 1341 N N . ASN A 1 173 ? -7.247 6.623 9.624 1.00 91.88 173 ASN A N 1
ATOM 1342 C CA . ASN A 1 173 ? -7.335 6.604 11.079 1.00 91.88 173 ASN A CA 1
ATOM 1343 C C . ASN A 1 173 ? -8.798 6.585 11.550 1.00 91.88 173 ASN A C 1
ATOM 1345 O O . ASN A 1 173 ? -9.181 5.792 12.407 1.00 91.88 173 ASN A O 1
ATOM 1349 N N . GLU A 1 174 ? -9.644 7.416 10.944 1.00 88.62 174 GLU A N 1
ATOM 1350 C CA . GLU A 1 174 ? -11.028 7.596 11.367 1.00 88.62 174 GLU A CA 1
ATOM 1351 C C . GLU A 1 174 ? -11.967 6.440 10.999 1.00 88.62 1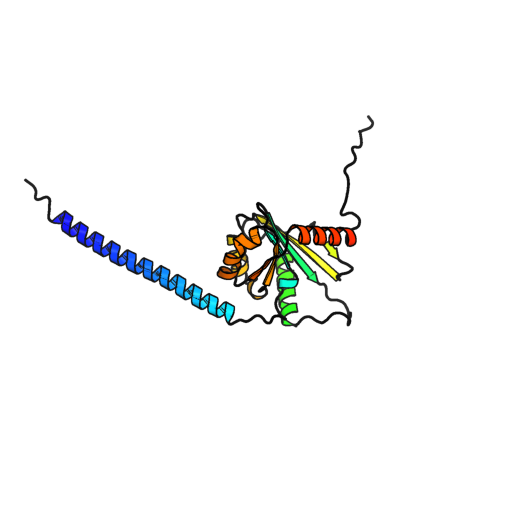74 GLU A C 1
ATOM 1353 O O . GLU A 1 174 ? -12.908 6.180 11.756 1.00 88.62 174 GLU A O 1
ATOM 1358 N N . ILE A 1 175 ? -11.745 5.785 9.852 1.00 88.94 175 ILE A N 1
ATOM 1359 C CA . ILE A 1 175 ? -12.650 4.774 9.265 1.00 88.94 175 ILE A CA 1
ATOM 1360 C C . ILE A 1 175 ? -12.132 3.346 9.452 1.00 88.94 175 ILE A C 1
ATOM 1362 O O . ILE A 1 175 ? -12.942 2.424 9.519 1.00 88.94 175 ILE A O 1
ATOM 1366 N N . ALA A 1 176 ? -10.816 3.139 9.538 1.00 90.25 176 ALA A N 1
ATOM 1367 C CA . ALA A 1 176 ? -10.226 1.811 9.723 1.00 90.25 176 ALA A CA 1
ATOM 1368 C C . ALA A 1 176 ? -9.434 1.673 11.030 1.00 90.25 176 ALA A C 1
ATOM 1370 O O . ALA A 1 176 ? -9.178 0.551 11.467 1.00 90.25 176 ALA A O 1
ATOM 1371 N N . GLY A 1 177 ? -9.091 2.781 11.697 1.00 89.62 177 GLY A N 1
ATOM 1372 C CA . GLY A 1 177 ? -8.204 2.745 12.861 1.00 89.62 177 GLY A CA 1
ATOM 1373 C C . GLY A 1 177 ? -6.767 2.376 12.489 1.00 89.62 177 GLY A C 1
ATOM 1374 O O . GLY A 1 177 ? -6.084 1.760 13.311 1.00 89.62 177 GLY A O 1
ATOM 1375 N N . ILE A 1 178 ? -6.362 2.716 11.259 1.00 92.56 178 ILE A N 1
ATOM 1376 C CA . ILE A 1 178 ? -5.025 2.501 10.700 1.00 92.56 178 ILE A CA 1
ATOM 1377 C C . ILE A 1 178 ? -4.304 3.850 10.654 1.00 92.56 178 ILE A C 1
ATOM 1379 O O . ILE A 1 178 ? -4.833 4.838 10.148 1.00 92.56 17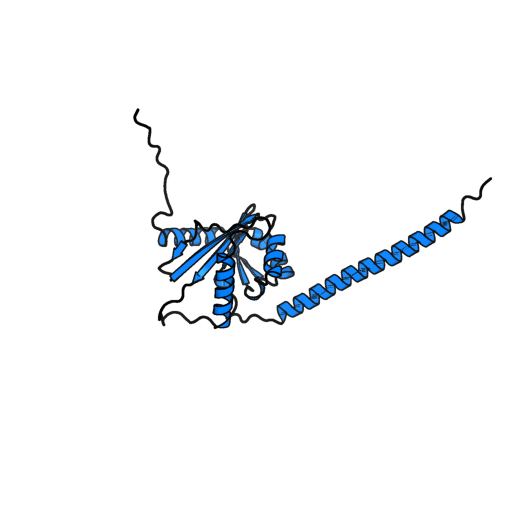8 ILE A O 1
ATOM 1383 N N . GLU A 1 179 ? -3.097 3.899 11.190 1.00 94.12 179 GLU A N 1
ATOM 1384 C CA . GLU A 1 179 ? -2.178 5.020 11.064 1.00 94.12 179 GLU A CA 1
ATOM 1385 C C . GLU A 1 179 ? -1.340 4.852 9.796 1.00 94.12 179 GLU A C 1
ATOM 1387 O O . GLU A 1 179 ? -0.751 3.796 9.578 1.00 94.12 179 GLU A O 1
ATOM 1392 N N . LEU A 1 180 ? -1.283 5.888 8.957 1.00 96.44 180 LEU A N 1
ATOM 1393 C CA . LEU A 1 180 ? -0.345 5.908 7.839 1.00 96.44 180 LEU A CA 1
ATOM 1394 C C . LEU A 1 180 ? 0.999 6.451 8.323 1.00 96.44 180 LEU A C 1
ATOM 1396 O O . LEU A 1 180 ? 1.105 7.635 8.658 1.00 96.44 180 LEU A O 1
ATOM 1400 N N . GLU A 1 181 ? 2.014 5.593 8.330 1.00 96.56 181 GLU A N 1
ATOM 1401 C CA . GLU A 1 181 ? 3.398 6.002 8.553 1.00 96.56 181 GLU A CA 1
ATOM 1402 C C . GLU A 1 181 ? 3.957 6.520 7.232 1.00 96.56 181 GLU A C 1
ATOM 1404 O O . GLU A 1 181 ? 3.993 5.800 6.239 1.00 96.56 181 GLU A O 1
ATOM 1409 N N . LYS A 1 182 ? 4.315 7.803 7.194 1.00 97.75 182 LYS A N 1
ATOM 1410 C CA . LYS A 1 182 ? 4.666 8.493 5.950 1.00 97.75 182 LYS A CA 1
ATOM 1411 C C . LYS A 1 182 ? 6.141 8.299 5.613 1.00 97.75 182 LYS A C 1
ATOM 1413 O O . LYS A 1 182 ? 6.988 8.584 6.455 1.00 97.75 182 LYS A O 1
ATOM 1418 N N . TYR A 1 183 ? 6.417 7.928 4.369 1.00 97.69 183 TYR A N 1
ATOM 1419 C CA . TYR A 1 183 ? 7.759 7.799 3.800 1.00 97.69 183 TYR A CA 1
ATOM 1420 C C . TYR A 1 183 ? 7.920 8.689 2.563 1.00 97.69 183 TYR A C 1
ATOM 1422 O O . TYR A 1 183 ? 6.944 8.948 1.853 1.00 97.69 183 TYR A O 1
ATOM 1430 N N . ASP A 1 184 ? 9.144 9.148 2.298 1.00 97.56 184 ASP A N 1
ATOM 1431 C CA . ASP A 1 184 ? 9.459 9.974 1.128 1.00 97.56 184 ASP A CA 1
ATOM 1432 C C . ASP A 1 184 ? 9.294 9.192 -0.189 1.00 97.56 184 ASP A C 1
ATOM 1434 O O . ASP A 1 184 ? 9.722 8.045 -0.308 1.00 97.56 184 ASP A O 1
ATOM 1438 N N . GLU A 1 185 ? 8.649 9.815 -1.179 1.00 95.94 185 GLU A N 1
ATOM 1439 C CA . GLU A 1 185 ? 8.289 9.171 -2.453 1.00 95.94 185 GLU A CA 1
ATOM 1440 C C . GLU A 1 185 ? 9.510 8.833 -3.303 1.00 95.94 185 GLU A C 1
ATOM 1442 O O . GLU A 1 185 ? 9.579 7.752 -3.894 1.00 95.94 185 GLU A O 1
ATOM 1447 N N . ILE A 1 186 ? 10.505 9.719 -3.327 1.00 96.75 186 ILE A N 1
ATOM 1448 C CA . ILE A 1 186 ? 11.714 9.522 -4.124 1.00 96.75 186 ILE A CA 1
ATOM 1449 C C . ILE A 1 186 ? 12.587 8.452 -3.468 1.00 96.75 186 ILE A C 1
ATOM 1451 O O . ILE A 1 186 ? 13.059 7.545 -4.154 1.00 96.75 186 ILE A O 1
ATOM 1455 N N . GLU A 1 187 ? 12.755 8.503 -2.146 1.00 97.50 187 GLU A N 1
ATOM 1456 C CA . GLU A 1 187 ? 13.510 7.497 -1.396 1.00 97.50 187 GLU A CA 1
ATOM 1457 C C . GLU A 1 187 ? 12.905 6.094 -1.559 1.00 97.50 187 GLU A C 1
ATOM 1459 O O . GLU A 1 187 ? 13.616 5.156 -1.936 1.00 97.50 187 GLU A O 1
ATOM 1464 N N . CYS A 1 188 ? 11.588 5.945 -1.368 1.00 97.38 188 CYS A N 1
ATOM 1465 C CA . CYS A 1 188 ? 10.898 4.673 -1.589 1.00 97.38 188 CYS A CA 1
ATOM 1466 C C . CYS A 1 188 ? 11.055 4.170 -3.029 1.00 97.38 188 CYS A C 1
ATOM 1468 O O . CYS A 1 188 ? 11.279 2.976 -3.235 1.00 97.38 188 CYS A O 1
ATOM 1470 N N . THR A 1 189 ? 10.980 5.067 -4.016 1.00 96.56 189 THR A N 1
ATOM 1471 C CA . THR A 1 189 ? 11.159 4.714 -5.431 1.00 96.56 189 THR A CA 1
ATOM 1472 C C . THR A 1 189 ? 12.563 4.171 -5.694 1.00 96.56 189 THR A C 1
ATOM 1474 O O . THR A 1 189 ? 12.710 3.110 -6.299 1.00 96.56 189 THR A O 1
ATOM 1477 N N . ILE A 1 190 ? 13.604 4.844 -5.198 1.00 97.19 190 ILE A N 1
ATOM 1478 C CA . ILE A 1 190 ? 14.999 4.417 -5.378 1.00 97.19 190 ILE A CA 1
ATOM 1479 C C . ILE A 1 190 ? 15.243 3.056 -4.716 1.00 97.19 190 ILE A C 1
ATOM 1481 O O . ILE A 1 190 ? 15.819 2.160 -5.337 1.00 97.19 190 ILE A O 1
ATOM 1485 N N . LEU A 1 191 ? 14.784 2.877 -3.474 1.00 95.81 191 LEU A N 1
ATOM 1486 C CA . LEU A 1 191 ? 14.949 1.622 -2.738 1.00 95.81 191 LEU A CA 1
ATOM 1487 C C . LEU A 1 191 ? 14.187 0.465 -3.398 1.00 95.81 191 LEU A C 1
ATOM 1489 O O . LEU A 1 191 ? 14.722 -0.640 -3.504 1.00 95.81 191 LEU A O 1
ATOM 1493 N N . GLY A 1 192 ? 12.967 0.722 -3.878 1.00 94.19 192 GLY A N 1
ATOM 1494 C CA . GLY A 1 192 ? 12.160 -0.251 -4.612 1.00 94.19 192 GLY A CA 1
ATOM 1495 C C . GLY A 1 192 ? 12.830 -0.691 -5.912 1.00 94.19 192 GLY A C 1
ATOM 1496 O O . GLY A 1 192 ? 12.989 -1.887 -6.143 1.00 94.19 192 GLY A O 1
ATOM 1497 N N . LEU A 1 193 ? 13.310 0.257 -6.723 1.00 94.81 193 LEU A N 1
ATOM 1498 C CA . LEU A 1 193 ? 14.045 -0.048 -7.954 1.00 94.81 193 LEU A CA 1
ATOM 1499 C C . LEU A 1 193 ? 15.324 -0.844 -7.669 1.00 94.81 193 LEU A C 1
ATOM 1501 O O . LEU A 1 193 ? 15.596 -1.833 -8.345 1.00 94.81 193 LEU A O 1
ATOM 1505 N N . HIS A 1 194 ? 16.089 -0.469 -6.641 1.00 93.75 194 HIS A N 1
ATOM 1506 C CA . HIS A 1 194 ? 17.290 -1.210 -6.252 1.00 93.75 194 HIS A CA 1
ATOM 1507 C C . HIS A 1 194 ? 16.978 -2.657 -5.837 1.00 93.75 194 HIS A C 1
ATOM 1509 O O . HIS A 1 194 ? 17.693 -3.586 -6.224 1.00 93.75 194 HIS A O 1
ATOM 1515 N N . LEU A 1 195 ? 15.892 -2.874 -5.087 1.00 91.56 195 LEU A N 1
ATOM 1516 C CA . LEU A 1 195 ? 15.422 -4.215 -4.740 1.00 91.56 195 LEU A CA 1
ATOM 1517 C C . LEU A 1 195 ? 15.092 -5.032 -5.996 1.00 91.56 195 LEU A C 1
ATOM 1519 O O . LEU A 1 195 ? 15.496 -6.191 -6.083 1.00 91.56 195 LEU A O 1
ATOM 1523 N N . LEU A 1 196 ? 14.383 -4.446 -6.962 1.00 91.88 196 LEU A N 1
ATOM 1524 C CA . LEU A 1 196 ? 14.010 -5.141 -8.194 1.00 91.88 196 LEU A CA 1
ATOM 1525 C C . LEU A 1 196 ? 15.245 -5.511 -9.022 1.00 91.88 196 LEU A C 1
ATOM 1527 O O . LEU A 1 196 ? 15.407 -6.681 -9.355 1.00 91.88 196 LEU A O 1
ATOM 1531 N N . LEU A 1 197 ? 16.174 -4.572 -9.229 1.00 91.88 197 LEU A N 1
ATOM 1532 C CA . LEU A 1 197 ? 17.432 -4.796 -9.960 1.00 91.88 197 LEU A CA 1
ATOM 1533 C C . LEU A 1 197 ? 18.305 -5.900 -9.357 1.00 91.88 197 LEU A C 1
ATOM 1535 O O . LEU A 1 197 ? 19.034 -6.588 -10.065 1.00 91.88 197 LEU A O 1
ATOM 1539 N N . THR A 1 198 ? 18.276 -6.047 -8.033 1.00 89.25 198 THR A N 1
ATOM 1540 C CA . THR A 1 198 ? 19.070 -7.063 -7.327 1.00 89.25 198 THR A CA 1
ATOM 1541 C C . THR A 1 198 ? 18.343 -8.400 -7.194 1.00 89.25 198 THR A C 1
ATOM 1543 O O . THR A 1 198 ? 18.979 -9.416 -6.911 1.00 89.25 198 THR A O 1
ATOM 1546 N N . THR A 1 199 ? 17.023 -8.422 -7.399 1.00 87.38 199 THR A N 1
ATOM 1547 C CA . THR A 1 199 ? 16.186 -9.625 -7.268 1.00 87.38 199 THR A CA 1
ATOM 1548 C C . THR A 1 199 ? 15.889 -10.280 -8.618 1.00 87.38 199 THR A C 1
ATOM 1550 O O . THR A 1 199 ? 15.809 -11.507 -8.688 1.00 87.38 199 THR A O 1
ATOM 1553 N N . LEU A 1 200 ? 15.730 -9.485 -9.678 1.00 88.56 200 LEU A N 1
ATOM 1554 C CA . LEU A 1 200 ? 15.325 -9.909 -11.015 1.00 88.56 200 LEU A CA 1
ATOM 1555 C C . LEU A 1 200 ? 16.398 -9.536 -12.041 1.00 88.56 200 LEU A C 1
ATOM 1557 O O . LEU A 1 200 ? 16.797 -8.380 -12.128 1.00 88.56 200 LEU A O 1
ATOM 1561 N N . SER A 1 201 ? 16.848 -10.510 -12.837 1.00 85.19 201 SER A N 1
ATOM 1562 C CA . SER A 1 201 ? 17.862 -10.275 -13.876 1.00 85.19 201 SER A CA 1
ATOM 1563 C C . SER A 1 201 ? 17.326 -9.489 -15.074 1.00 85.19 201 SER A C 1
ATOM 1565 O O . SER A 1 201 ? 18.084 -8.749 -15.693 1.00 85.19 201 SER A O 1
ATOM 1567 N N . ASP A 1 202 ? 16.029 -9.623 -15.367 1.00 87.19 202 ASP A N 1
ATOM 1568 C CA . ASP A 1 202 ? 15.418 -9.162 -16.622 1.00 87.19 202 ASP A CA 1
ATOM 1569 C C . ASP A 1 202 ? 14.432 -7.999 -16.394 1.00 87.19 202 ASP A C 1
ATOM 1571 O O . ASP A 1 202 ? 13.548 -7.746 -17.209 1.00 87.19 202 ASP A O 1
ATOM 1575 N N . GLU A 1 203 ? 14.554 -7.300 -15.262 1.00 90.19 203 GLU A N 1
ATOM 1576 C CA . GLU A 1 203 ? 13.658 -6.189 -14.909 1.00 90.19 203 GLU A CA 1
ATOM 1577 C C . GLU A 1 203 ? 13.852 -4.970 -15.819 1.00 90.19 203 GLU A C 1
ATOM 1579 O O . GLU A 1 203 ? 12.905 -4.245 -16.123 1.00 90.19 203 GLU A O 1
ATOM 1584 N N . VAL A 1 204 ? 15.089 -4.737 -16.265 1.00 92.31 204 VAL A N 1
ATOM 1585 C CA . VAL A 1 204 ? 15.434 -3.620 -17.146 1.00 92.31 204 VAL A CA 1
ATOM 1586 C C . VAL A 1 204 ? 15.711 -4.143 -18.540 1.00 92.31 204 VAL A C 1
ATOM 1588 O O . VAL A 1 204 ? 16.595 -4.969 -18.747 1.00 92.31 204 VAL A O 1
ATOM 1591 N N . TYR A 1 205 ? 14.975 -3.608 -19.504 1.00 92.19 205 TYR A N 1
ATOM 1592 C CA . TYR A 1 205 ? 15.075 -3.977 -20.906 1.00 92.19 205 TYR A CA 1
ATOM 1593 C C . TYR A 1 205 ? 14.973 -2.737 -21.795 1.00 92.19 205 TYR A C 1
ATOM 1595 O O . TYR A 1 205 ? 14.417 -1.706 -21.413 1.00 92.19 205 TYR A O 1
ATOM 1603 N N . THR A 1 206 ? 15.514 -2.846 -23.005 1.00 94.12 206 THR A N 1
ATOM 1604 C CA . THR A 1 206 ? 15.404 -1.836 -24.061 1.00 94.12 206 THR A CA 1
ATOM 1605 C C . THR A 1 206 ? 14.701 -2.431 -25.271 1.00 94.12 206 THR A C 1
ATOM 1607 O O . THR A 1 206 ? 14.824 -3.622 -25.549 1.00 94.12 206 THR A O 1
ATOM 1610 N N . PHE A 1 207 ? 13.965 -1.602 -26.008 1.00 92.06 207 PHE A N 1
ATOM 1611 C CA . PHE A 1 207 ? 13.365 -2.010 -27.274 1.00 92.06 207 PHE A CA 1
ATOM 1612 C C . PHE A 1 207 ? 14.339 -1.736 -28.419 1.00 92.06 207 PHE A C 1
ATOM 1614 O O . PHE A 1 207 ? 14.785 -0.602 -28.589 1.00 92.06 207 PHE A O 1
ATOM 1621 N N . GLU A 1 208 ? 14.627 -2.758 -29.221 1.00 91.56 208 GLU A N 1
ATOM 1622 C CA . GLU A 1 208 ? 15.403 -2.626 -30.454 1.00 91.56 208 GLU A CA 1
ATOM 1623 C C . GLU A 1 208 ? 14.482 -2.762 -31.667 1.00 91.56 208 GLU A C 1
ATOM 1625 O O . GLU A 1 208 ? 13.660 -3.677 -31.754 1.00 91.56 208 GLU A O 1
ATOM 1630 N N . PHE A 1 209 ? 14.601 -1.831 -32.614 1.00 89.94 209 PHE A N 1
ATOM 1631 C CA . PHE A 1 209 ? 13.861 -1.914 -33.865 1.00 89.94 209 PHE A CA 1
ATOM 1632 C C . PHE A 1 209 ? 14.557 -2.896 -34.808 1.00 89.94 209 PHE A C 1
ATOM 1634 O O . PHE A 1 209 ? 15.651 -2.621 -35.300 1.00 89.94 209 PHE A O 1
ATOM 1641 N N . VAL A 1 210 ? 13.903 -4.019 -35.100 1.00 85.12 210 VAL A N 1
ATOM 1642 C CA . VAL A 1 210 ? 14.368 -4.971 -36.113 1.00 85.12 210 VAL A CA 1
ATOM 1643 C C . VAL A 1 210 ? 13.602 -4.703 -37.405 1.00 85.12 210 VAL A C 1
ATOM 1645 O O . VAL A 1 210 ? 12.420 -5.032 -37.516 1.00 85.12 210 VAL A O 1
ATOM 1648 N N . ALA A 1 211 ? 14.262 -4.074 -38.381 1.00 80.25 211 ALA A N 1
ATOM 1649 C CA . ALA A 1 211 ? 13.697 -3.915 -39.716 1.00 80.25 211 ALA A CA 1
ATOM 1650 C C . ALA A 1 211 ? 13.473 -5.303 -40.335 1.00 80.25 211 ALA A C 1
ATOM 1652 O O . ALA A 1 211 ? 14.383 -6.134 -40.352 1.00 80.25 211 ALA A O 1
ATOM 1653 N N . LYS A 1 212 ? 12.262 -5.560 -40.837 1.00 75.62 212 LYS A N 1
ATOM 1654 C CA . LYS A 1 212 ? 11.969 -6.771 -41.606 1.00 75.62 212 LYS A CA 1
ATOM 1655 C C . LYS A 1 212 ? 12.837 -6.744 -42.868 1.00 75.62 212 LYS A C 1
ATOM 1657 O O . LYS A 1 212 ? 12.738 -5.801 -43.646 1.00 75.62 212 LYS A O 1
ATOM 1662 N N . GLN A 1 213 ? 13.706 -7.736 -43.037 1.00 67.12 213 GLN A N 1
ATOM 1663 C CA . GLN A 1 213 ? 14.306 -8.008 -44.341 1.00 67.12 213 GLN A CA 1
ATOM 1664 C C . GLN A 1 213 ? 13.224 -8.668 -45.194 1.00 67.12 213 GLN A C 1
ATOM 1666 O O . GLN A 1 213 ? 12.811 -9.789 -44.892 1.00 67.12 213 GLN A O 1
ATOM 1671 N N . ASP A 1 214 ? 12.719 -7.912 -46.168 1.00 63.56 214 ASP A N 1
ATOM 1672 C CA . ASP A 1 214 ? 11.894 -8.425 -47.265 1.00 63.56 214 ASP A CA 1
ATOM 1673 C C . ASP A 1 214 ? 12.727 -9.295 -48.221 1.00 63.56 214 ASP A C 1
ATOM 1675 O O . ASP A 1 214 ? 13.923 -8.972 -48.435 1.00 63.56 214 ASP A O 1
#

Foldseek 3Di:
DDDPDDVVVVVVVVVVVVVVVVVVVVVVVVVVVVVVLVVVLVVLVVLPQPPLQALQVQWEWEQAPWKIKIKGKQADDDPPPPPDDDRDPNNVVLSVVVVVVLVVDQAFFPFKGKPPVPWAQFPPRRTIITMIMGTSVCVLVRLLSCVVVVVLSRHAEHAYEYPVLVVCQVSNCSRSVHGYDYDYPVVCVVVVVVVCVVRDVPPDDDDDDDDDDD